Protein AF-0000000086530257 (afdb_homodimer)

Foldseek 3Di:
DQDLVNVQLLQLLQKDKDWDDAKKFKFFDAAPDDDDPVFFPDWDQDPRGIITIGGPVSCVVVVTDGPAIWIKMKIATPDPDPGDCNVVLLCVLCVVVVWDWDWDDDPGIIMIITHHVCRVVSVVSSVVSNVVSVVD/DQDLVNVLLLQLLQKDKDWDDAKKFKFFDAAPDDDDPVFFPDWDQDPRGIITIGGPVSCVVVVTDGPAIWIKMKIATPDPDPGDCNVVLLCVLCVVVVWDWDWDDDPGIIMIITHHVCRVVSNVSSVVSNVVSVVD

Sequence (272 aa):
MSQPESNLAILLSTMQPELLPGAFAFVLLPTDADVSLSEVIATFREAEGLTVVVEEETAARHGWPVLFRAAWITLTVHSDLAAVGLTAAFARALGAAGISCNVMAAAYHDHIFVPFDDGPRALDALVALQRDAMRGMSQPESNLAILLSTMQPELLPGAFAFVLLPTDADVSLSEVIATFREAEGLTVVVEEETAARHGWPVLFRAAWITLTVHSDLAAVGLTAAFARALGAAGISCNVMAAAYHDHIFVPFDDGPRALDALVALQRDAMRG

InterPro domains:
  IPR018717 Domain of unknown function DUF2241 [PF10000] (5-69)
  IPR027795 CASTOR, ACT domain [PF13840] (71-126)
  IPR045865 ACT-like domain [SSF55021] (4-65)
  IPR045865 ACT-like domain [SSF55021] (71-129)

Structure (mmCIF, N/CA/C/O backbone):
data_AF-0000000086530257-model_v1
#
loop_
_entity.id
_entity.type
_entity.pdbx_description
1 polymer 'ACT domain-containing protein'
#
loop_
_atom_site.group_PDB
_atom_site.id
_atom_site.type_symbol
_atom_site.label_atom_id
_atom_site.label_alt_id
_atom_site.label_comp_id
_atom_site.label_asym_id
_atom_site.label_entity_id
_atom_site.label_seq_id
_atom_site.pdbx_PDB_ins_code
_atom_site.Cartn_x
_atom_site.Cartn_y
_atom_site.Cartn_z
_atom_site.occupancy
_atom_site.B_iso_or_equiv
_atom_site.auth_seq_id
_atom_site.auth_comp_id
_atom_site.auth_asym_id
_atom_site.auth_atom_id
_atom_site.pdbx_PDB_model_num
ATOM 1 N N . MET A 1 1 ? 22.406 21.312 -6.621 1 33.34 1 MET A N 1
ATOM 2 C CA . MET A 1 1 ? 21.844 19.984 -6.359 1 33.34 1 MET A CA 1
ATOM 3 C C . MET A 1 1 ? 20.359 20.078 -6.035 1 33.34 1 MET A C 1
ATOM 5 O O . MET A 1 1 ? 19.969 20.75 -5.082 1 33.34 1 MET A O 1
ATOM 9 N N . SER A 1 2 ? 19.438 20.031 -6.809 1 41.12 2 SER A N 1
ATOM 10 C CA . SER A 1 2 ? 18.031 20.422 -6.754 1 41.12 2 SER A CA 1
ATOM 11 C C . SER A 1 2 ? 17.312 19.734 -5.598 1 41.12 2 SER A C 1
ATOM 13 O O . SER A 1 2 ? 17.547 18.547 -5.324 1 41.12 2 SER A O 1
ATOM 15 N N . GLN A 1 3 ? 16.797 20.375 -4.477 1 49.16 3 GLN A N 1
ATOM 16 C CA . GLN A 1 3 ? 16.375 20.109 -3.104 1 49.16 3 GLN A CA 1
ATOM 17 C C . GLN A 1 3 ? 15.242 19.078 -3.061 1 49.16 3 GLN A C 1
ATOM 19 O O . GLN A 1 3 ? 14.422 19.031 -3.977 1 49.16 3 GLN A O 1
ATOM 24 N N . PRO A 1 4 ? 15.391 18.016 -2.188 1 48.22 4 PRO A N 1
ATOM 25 C CA . PRO A 1 4 ? 14.391 16.969 -1.96 1 48.22 4 PRO A CA 1
ATOM 26 C C . PRO A 1 4 ? 12.961 17.5 -2.086 1 48.22 4 PRO A C 1
ATOM 28 O O . PRO A 1 4 ? 12.094 16.812 -2.629 1 48.22 4 PRO A O 1
ATOM 31 N N . GLU A 1 5 ? 12.672 18.734 -1.543 1 52.78 5 GLU A N 1
ATOM 32 C CA . GLU A 1 5 ? 11.375 19.406 -1.598 1 52.78 5 GLU A CA 1
ATOM 33 C C . GLU A 1 5 ? 10.969 19.703 -3.037 1 52.78 5 GLU A C 1
ATOM 35 O O . GLU A 1 5 ? 9.789 19.578 -3.395 1 52.78 5 GLU A O 1
ATOM 40 N N . SER A 1 6 ? 11.93 20.078 -3.838 1 57.81 6 SER A N 1
ATOM 41 C CA . SER A 1 6 ? 11.656 20.438 -5.227 1 57.81 6 SER A CA 1
ATOM 42 C C . SER A 1 6 ? 11.25 19.203 -6.043 1 57.81 6 SER A C 1
ATOM 44 O O . SER A 1 6 ? 10.297 19.266 -6.824 1 57.81 6 SER A O 1
ATOM 46 N N . ASN A 1 7 ? 11.734 18.266 -5.555 1 75.94 7 ASN A N 1
ATOM 47 C CA . ASN A 1 7 ? 11.492 17.031 -6.316 1 75.94 7 ASN A CA 1
ATOM 48 C C . ASN A 1 7 ? 10.102 16.469 -6.043 1 75.94 7 ASN A C 1
ATOM 50 O O . ASN A 1 7 ? 9.391 16.078 -6.969 1 75.94 7 ASN A O 1
ATOM 54 N N . LEU A 1 8 ? 9.625 16.766 -4.82 1 82 8 LEU A N 1
ATOM 55 C CA . LEU A 1 8 ? 8.297 16.266 -4.48 1 82 8 LEU A CA 1
ATOM 56 C C . LEU A 1 8 ? 7.215 17.094 -5.16 1 82 8 LEU A C 1
ATOM 58 O O . LEU A 1 8 ? 6.234 16.547 -5.668 1 82 8 LEU A O 1
ATOM 62 N N . ALA A 1 9 ? 7.41 18.438 -5.121 1 82.75 9 ALA A N 1
ATOM 63 C CA . ALA A 1 9 ? 6.422 19.312 -5.734 1 82.75 9 ALA A CA 1
ATOM 64 C C . ALA A 1 9 ? 6.262 19.016 -7.223 1 82.75 9 ALA A C 1
ATOM 66 O O . ALA A 1 9 ? 5.145 19 -7.746 1 82.75 9 ALA A O 1
ATOM 67 N N . ILE A 1 10 ? 7.352 18.75 -7.801 1 82.12 10 ILE A N 1
ATOM 68 C CA . ILE A 1 10 ? 7.32 18.406 -9.219 1 82.12 10 ILE A CA 1
ATOM 69 C C . ILE A 1 10 ? 6.617 17.062 -9.422 1 82.12 10 ILE A C 1
ATOM 71 O O . ILE A 1 10 ? 5.754 16.938 -10.297 1 82.12 10 ILE A O 1
ATOM 75 N N . LEU A 1 11 ? 6.984 16.156 -8.594 1 84.25 11 LEU A N 1
ATOM 76 C CA . LEU A 1 11 ? 6.371 14.828 -8.672 1 84.25 11 LEU A CA 1
ATOM 77 C C . LEU A 1 11 ? 4.859 14.922 -8.484 1 84.25 11 LEU A C 1
ATOM 79 O O . LEU A 1 11 ? 4.098 14.312 -9.242 1 84.25 11 LEU A O 1
ATOM 83 N N . LEU A 1 12 ? 4.469 15.727 -7.602 1 88.62 12 LEU A N 1
ATOM 84 C CA . LEU A 1 12 ? 3.053 15.859 -7.281 1 88.62 12 LEU A CA 1
ATOM 85 C C . LEU A 1 12 ? 2.307 16.578 -8.406 1 88.62 12 LEU A C 1
ATOM 87 O O . LEU A 1 12 ? 1.147 16.266 -8.68 1 88.62 12 LEU A O 1
ATOM 91 N N . SER A 1 13 ? 2.986 17.469 -8.953 1 88.38 13 SER A N 1
ATOM 92 C CA . SER A 1 13 ? 2.346 18.234 -10.008 1 88.38 13 SER A CA 1
ATOM 93 C C . SER A 1 13 ? 2.086 17.391 -11.242 1 88.38 13 SER A C 1
ATOM 95 O O . SER A 1 13 ? 1.252 17.734 -12.078 1 88.38 13 SER A O 1
ATOM 97 N N . THR A 1 14 ? 2.744 16.266 -11.281 1 86.19 14 THR A N 1
ATOM 98 C CA . THR A 1 14 ? 2.615 15.438 -12.469 1 86.19 14 THR A CA 1
ATOM 99 C C . THR A 1 14 ? 1.774 14.195 -12.172 1 86.19 14 THR A C 1
ATOM 101 O O . THR A 1 14 ? 1.589 13.344 -13.047 1 86.19 14 THR A O 1
ATOM 104 N N . MET A 1 15 ? 1.323 14.117 -11 1 89.94 15 MET A N 1
ATOM 105 C CA . MET A 1 15 ? 0.563 12.914 -10.68 1 89.94 15 MET A CA 1
ATOM 106 C C . MET A 1 15 ? -0.756 12.883 -11.445 1 89.94 15 MET A C 1
ATOM 108 O O . MET A 1 15 ? -1.38 13.93 -11.656 1 89.94 15 MET A O 1
ATOM 112 N N . GLN A 1 16 ? -1.211 11.773 -11.805 1 92 16 GLN A N 1
ATOM 113 C CA . GLN A 1 16 ? -2.439 11.547 -12.555 1 92 16 GLN A CA 1
ATOM 114 C C . GLN A 1 16 ? -3.311 10.492 -11.891 1 92 16 GLN A C 1
ATOM 116 O O . GLN A 1 16 ? -3.273 9.32 -12.266 1 92 16 GLN A O 1
ATOM 121 N N . PRO A 1 17 ? -4.176 10.969 -11 1 96.38 17 PRO A N 1
ATOM 122 C CA . PRO A 1 17 ? -5.098 10.008 -10.383 1 96.38 17 PRO A CA 1
ATOM 123 C C . PRO A 1 17 ? -6.262 9.641 -11.297 1 96.38 17 PRO A C 1
ATOM 125 O O . PRO A 1 17 ? -6.812 10.508 -11.984 1 96.38 17 PRO A O 1
ATOM 128 N N . GLU A 1 18 ? -6.551 8.367 -11.352 1 97.56 18 GLU A N 1
ATOM 129 C CA . GLU A 1 18 ? -7.66 7.859 -12.148 1 97.56 18 GLU A CA 1
ATOM 130 C C . GLU A 1 18 ? -8.555 6.934 -11.328 1 97.56 18 GLU A C 1
ATOM 132 O O . GLU A 1 18 ? -8.078 5.941 -10.766 1 97.56 18 GLU A O 1
ATOM 137 N N . LEU A 1 19 ? -9.773 7.301 -11.289 1 98.44 19 LEU A N 1
ATOM 138 C CA . LEU A 1 19 ? -10.758 6.449 -10.625 1 98.44 19 LEU A CA 1
ATOM 139 C C . LEU A 1 19 ? -11.289 5.387 -11.578 1 98.44 19 LEU A C 1
ATOM 141 O O . LEU A 1 19 ? -11.859 5.711 -12.625 1 98.44 19 LEU A O 1
ATOM 145 N N . LEU A 1 20 ? -11.094 4.129 -11.242 1 98.19 20 LEU A N 1
ATOM 146 C CA . LEU A 1 20 ? -11.562 3.035 -12.086 1 98.19 20 LEU A CA 1
ATOM 147 C C . LEU A 1 20 ? -13.047 2.758 -11.852 1 98.19 20 LEU A C 1
ATOM 149 O O . LEU A 1 20 ? -13.531 2.883 -10.719 1 98.19 20 LEU A O 1
ATOM 153 N N . PRO A 1 21 ? -13.68 2.391 -12.883 1 97.81 21 PRO A N 1
ATOM 154 C CA . PRO A 1 21 ? -15.102 2.076 -12.727 1 97.81 21 PRO A CA 1
ATOM 155 C C . PRO A 1 21 ? -15.336 0.776 -11.961 1 97.81 21 PRO A C 1
ATOM 157 O O . PRO A 1 21 ? -14.578 -0.181 -12.117 1 97.81 21 PRO A O 1
ATOM 160 N N . GLY A 1 22 ? -16.422 0.777 -11.148 1 97.5 22 GLY A N 1
ATOM 161 C CA . GLY A 1 22 ? -16.828 -0.429 -10.453 1 97.5 22 GLY A CA 1
ATOM 162 C C . GLY A 1 22 ? -16.391 -0.461 -9 1 97.5 22 GLY A C 1
ATOM 163 O O . GLY A 1 22 ? -15.797 0.496 -8.508 1 97.5 22 GLY A O 1
ATOM 164 N N . ALA A 1 23 ? -16.828 -1.545 -8.359 1 98.56 23 ALA A N 1
ATOM 165 C CA . ALA A 1 23 ? -16.484 -1.786 -6.957 1 98.56 23 ALA A CA 1
ATOM 166 C C . ALA A 1 23 ? -15.586 -3.006 -6.812 1 98.56 23 ALA A C 1
ATOM 168 O O . ALA A 1 23 ? -15.688 -3.959 -7.59 1 98.56 23 ALA A O 1
ATOM 169 N N . PHE A 1 24 ? -14.773 -2.914 -5.844 1 98.62 24 PHE A N 1
ATOM 170 C CA . PHE A 1 24 ? -13.797 -3.963 -5.586 1 98.62 24 PHE A CA 1
ATOM 171 C C . PHE A 1 24 ? -13.898 -4.453 -4.145 1 98.62 24 PHE A C 1
ATOM 173 O O . PHE A 1 24 ? -14.445 -3.764 -3.285 1 98.62 24 PHE A O 1
ATOM 180 N N . ALA A 1 25 ? -13.422 -5.617 -3.971 1 98.5 25 ALA A N 1
ATOM 181 C CA . ALA A 1 25 ? -13.594 -6.242 -2.662 1 98.5 25 ALA A CA 1
ATOM 182 C C . ALA A 1 25 ? -12.273 -6.766 -2.119 1 98.5 25 ALA A C 1
ATOM 184 O O . ALA A 1 25 ? -11.516 -7.43 -2.836 1 98.5 25 ALA A O 1
ATOM 185 N N . PHE A 1 26 ? -12 -6.422 -0.879 1 97.94 26 PHE A N 1
ATOM 186 C CA . PHE A 1 26 ? -10.984 -7.129 -0.106 1 97.94 26 PHE A CA 1
ATOM 187 C C . PHE A 1 26 ? -11.578 -8.359 0.562 1 97.94 26 PHE A C 1
ATOM 189 O O . PHE A 1 26 ? -12.594 -8.273 1.261 1 97.94 26 PHE A O 1
ATOM 196 N N . VAL A 1 27 ? -10.914 -9.453 0.331 1 97.38 27 VAL A N 1
ATOM 197 C CA . VAL A 1 27 ? -11.367 -10.734 0.85 1 97.38 27 VAL A CA 1
ATOM 198 C C . VAL A 1 27 ? -10.203 -11.453 1.541 1 97.38 27 VAL A C 1
ATOM 200 O O . VAL A 1 27 ? -9.062 -11.367 1.094 1 97.38 27 VAL A O 1
ATOM 203 N N . LEU A 1 28 ? -10.516 -12.125 2.613 1 97.19 28 LEU A N 1
ATOM 204 C CA . LEU A 1 28 ? -9.531 -12.992 3.262 1 97.19 28 LEU A CA 1
ATOM 205 C C . LEU A 1 28 ? -9.875 -14.461 3.031 1 97.19 28 LEU A C 1
ATOM 207 O O . LEU A 1 28 ? -10.969 -14.906 3.375 1 97.19 28 LEU A O 1
ATOM 211 N N . LEU A 1 29 ? -8.938 -15.109 2.479 1 96.62 29 LEU A N 1
ATOM 212 C CA . LEU A 1 29 ? -9.07 -16.531 2.209 1 96.62 29 LEU A CA 1
ATOM 213 C C . LEU A 1 29 ? -8.047 -17.344 3.008 1 96.62 29 LEU A C 1
ATOM 215 O O . LEU A 1 29 ? -7.062 -16.781 3.502 1 96.62 29 LEU A O 1
ATOM 219 N N . PRO A 1 30 ? -8.312 -18.609 3.145 1 95.25 30 PRO A N 1
ATOM 220 C CA . PRO A 1 30 ? -7.273 -19.453 3.742 1 95.25 30 PRO A CA 1
ATOM 221 C C . PRO A 1 30 ? -5.961 -19.422 2.959 1 95.25 30 PRO A C 1
ATOM 223 O O . PRO A 1 30 ? -5.973 -19.219 1.74 1 95.25 30 PRO A O 1
ATOM 226 N N . THR A 1 31 ? -4.906 -19.672 3.639 1 91.06 31 THR A N 1
ATOM 227 C CA . THR A 1 31 ? -3.572 -19.578 3.061 1 91.06 31 THR A CA 1
ATOM 228 C C . THR A 1 31 ? -3.432 -20.531 1.876 1 91.06 31 THR A C 1
ATOM 230 O O . THR A 1 31 ? -2.744 -20.219 0.901 1 91.06 31 THR A O 1
ATOM 233 N N . ASP A 1 32 ? -4.082 -21.609 1.931 1 89.5 32 ASP A N 1
ATOM 234 C CA . ASP A 1 32 ? -3.924 -22.641 0.911 1 89.5 32 ASP A CA 1
ATOM 235 C C . ASP A 1 32 ? -5.059 -22.594 -0.111 1 89.5 32 ASP A C 1
ATOM 237 O O . ASP A 1 32 ? -5.262 -23.531 -0.873 1 89.5 32 ASP A O 1
ATOM 241 N N . ALA A 1 33 ? -5.723 -21.438 -0.076 1 90.19 33 ALA A N 1
ATOM 242 C CA . ALA A 1 33 ? -6.816 -21.297 -1.031 1 90.19 33 ALA A CA 1
ATOM 243 C C . ALA A 1 33 ? -6.309 -21.391 -2.467 1 90.19 33 ALA A C 1
ATOM 245 O O . ALA A 1 33 ? -5.223 -20.891 -2.781 1 90.19 33 ALA A O 1
ATOM 246 N N . ASP A 1 34 ? -7.074 -22.094 -3.254 1 86.12 34 ASP A N 1
ATOM 247 C CA . ASP A 1 34 ? -6.77 -22.203 -4.676 1 86.12 34 ASP A CA 1
ATOM 248 C C . ASP A 1 34 ? -7.422 -21.062 -5.461 1 86.12 34 ASP A C 1
ATOM 250 O O . ASP A 1 34 ? -8.586 -21.156 -5.852 1 86.12 34 ASP A O 1
ATOM 254 N N . VAL A 1 35 ? -6.691 -20.016 -5.66 1 88.75 35 VAL A N 1
ATOM 255 C CA . VAL A 1 35 ? -7.211 -18.844 -6.34 1 88.75 35 VAL A CA 1
ATOM 256 C C . VAL A 1 35 ? -6.473 -18.641 -7.664 1 88.75 35 VAL A C 1
ATOM 258 O O . VAL A 1 35 ? -5.242 -18.75 -7.719 1 88.75 35 VAL A O 1
ATOM 261 N N . SER A 1 36 ? -7.25 -18.438 -8.719 1 87.94 36 SER A N 1
ATOM 262 C CA . SER A 1 36 ? -6.656 -18.109 -10.008 1 87.94 36 SER A CA 1
ATOM 263 C C . SER A 1 36 ? -6.164 -16.672 -10.039 1 87.94 36 SER A C 1
ATOM 265 O O . SER A 1 36 ? -6.941 -15.742 -9.828 1 87.94 36 SER A O 1
ATOM 267 N N . LEU A 1 37 ? -4.891 -16.469 -10.43 1 88.88 37 LEU A N 1
ATOM 268 C CA . LEU A 1 37 ? -4.309 -15.125 -10.492 1 88.88 37 LEU A CA 1
ATOM 269 C C . LEU A 1 37 ? -4.988 -14.289 -11.57 1 88.88 37 LEU A C 1
ATOM 271 O O . LEU A 1 37 ? -4.969 -13.062 -11.508 1 88.88 37 LEU A O 1
ATOM 275 N N . SER A 1 38 ? -5.637 -14.984 -12.461 1 87.94 38 SER A N 1
ATOM 276 C CA . SER A 1 38 ? -6.289 -14.266 -13.555 1 87.94 38 SER A CA 1
ATOM 277 C C . SER A 1 38 ? -7.559 -13.57 -13.078 1 87.94 38 SER A C 1
ATOM 279 O O . SER A 1 38 ? -8.062 -12.656 -13.742 1 87.94 38 SER A O 1
ATOM 281 N N . GLU A 1 39 ? -8.031 -13.961 -11.883 1 91.56 39 GLU A N 1
ATOM 282 C CA . GLU A 1 39 ? -9.281 -13.391 -11.398 1 91.56 39 GLU A CA 1
ATOM 283 C C . GLU A 1 39 ? -9.031 -12.383 -10.273 1 91.56 39 GLU A C 1
ATOM 285 O O . GLU A 1 39 ? -9.969 -11.797 -9.742 1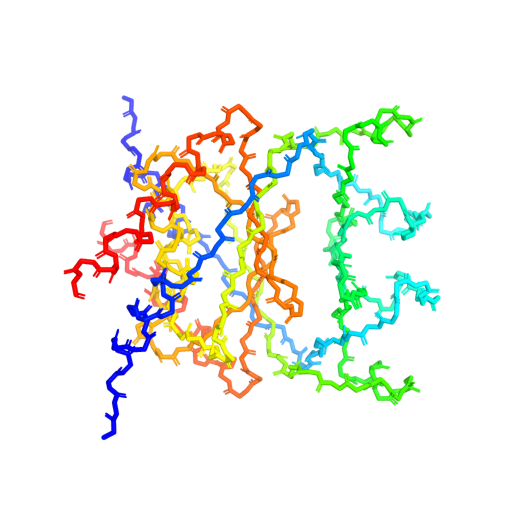 91.56 39 GLU A O 1
ATOM 290 N N . VAL A 1 40 ? -7.82 -12.258 -9.914 1 95.19 40 VAL A N 1
ATOM 291 C CA . VAL A 1 40 ? -7.508 -11.406 -8.773 1 95.19 40 VAL A CA 1
ATOM 292 C C . VAL A 1 40 ? -6.711 -10.188 -9.234 1 95.19 40 VAL A C 1
ATOM 294 O O . VAL A 1 40 ? -5.906 -10.289 -10.164 1 95.19 40 VAL A O 1
ATOM 297 N N . ILE A 1 41 ? -6.984 -9.102 -8.656 1 97.31 41 ILE A N 1
ATOM 298 C CA . ILE A 1 41 ? -6.262 -7.863 -8.93 1 97.31 41 ILE A CA 1
ATOM 299 C C . ILE A 1 41 ? -4.957 -7.844 -8.125 1 97.31 41 ILE A C 1
ATOM 301 O O . ILE A 1 41 ? -3.904 -7.48 -8.656 1 97.31 41 ILE A O 1
ATOM 305 N N . ALA A 1 42 ? -5.051 -8.297 -6.895 1 97.94 42 ALA A N 1
ATOM 306 C CA . ALA A 1 42 ? -3.9 -8.289 -5.992 1 97.94 42 ALA A CA 1
ATOM 307 C C . ALA A 1 42 ? -4.039 -9.352 -4.91 1 97.94 42 ALA A C 1
ATOM 309 O O . ALA A 1 42 ? -5.148 -9.797 -4.609 1 97.94 42 ALA A O 1
ATOM 310 N N . THR A 1 43 ? -2.934 -9.758 -4.383 1 97.38 43 THR A N 1
ATOM 311 C CA . THR A 1 43 ? -2.9 -10.648 -3.234 1 97.38 43 THR A CA 1
ATOM 312 C C . THR A 1 43 ? -1.837 -10.211 -2.234 1 97.38 43 THR A C 1
ATOM 314 O O . THR A 1 43 ? -0.909 -9.484 -2.588 1 97.38 43 THR A O 1
ATOM 317 N N . PHE A 1 44 ? -1.983 -10.68 -1.042 1 97.81 44 PHE A N 1
ATOM 318 C CA . PHE A 1 44 ? -0.969 -10.562 -0.001 1 97.81 44 PHE A CA 1
ATOM 319 C C . PHE A 1 44 ? -1.104 -11.688 1.015 1 97.81 44 PHE A C 1
ATOM 321 O O . PHE A 1 44 ? -2.158 -11.852 1.633 1 97.81 44 PHE A O 1
ATOM 328 N N . ARG A 1 45 ? -0.027 -12.352 1.224 1 96.5 45 ARG A N 1
ATOM 329 C CA . ARG A 1 45 ? -0.04 -13.453 2.184 1 96.5 45 ARG A CA 1
ATOM 330 C C . ARG A 1 45 ? 0.39 -12.977 3.566 1 96.5 45 ARG A C 1
ATOM 332 O O . ARG A 1 45 ? 1.535 -12.562 3.76 1 96.5 45 ARG A O 1
ATOM 339 N N . GLU A 1 46 ? -0.551 -13.023 4.508 1 94.69 46 GLU A N 1
ATOM 340 C CA . GLU A 1 46 ? -0.279 -12.742 5.914 1 94.69 46 GLU A CA 1
ATOM 341 C C . GLU A 1 46 ? -0.366 -14.008 6.762 1 94.69 46 GLU A C 1
ATOM 343 O O . GLU A 1 46 ? -0.687 -15.078 6.25 1 94.69 46 GLU A O 1
ATOM 348 N N . ALA A 1 47 ? 0.022 -13.844 8.023 1 91.31 47 ALA A N 1
ATOM 349 C CA . ALA A 1 47 ? -0.068 -14.977 8.945 1 91.31 47 ALA A CA 1
ATOM 350 C C . ALA A 1 47 ? -1.512 -15.445 9.094 1 91.31 47 ALA A C 1
ATOM 352 O O . ALA A 1 47 ? -1.768 -16.641 9.266 1 91.31 47 ALA A O 1
ATOM 353 N N . GLU A 1 48 ? -2.469 -14.531 8.969 1 92.31 48 GLU A N 1
ATOM 354 C CA . GLU A 1 48 ? -3.887 -14.797 9.188 1 92.31 48 GLU A CA 1
ATOM 355 C C . GLU A 1 48 ? -4.52 -15.469 7.973 1 92.31 48 GLU A C 1
ATOM 357 O O . GLU A 1 48 ? -5.605 -16.047 8.07 1 92.31 48 GLU A O 1
ATOM 362 N N . GLY A 1 49 ? -3.848 -15.336 6.82 1 95.5 49 GLY A N 1
ATOM 363 C CA . GLY A 1 49 ? -4.395 -15.891 5.594 1 95.5 49 GLY A CA 1
ATOM 364 C C . GLY A 1 49 ? -3.98 -15.125 4.355 1 95.5 49 GLY A C 1
ATOM 365 O O . GLY A 1 49 ? -3.01 -14.367 4.387 1 95.5 49 GLY A O 1
ATOM 366 N N . LEU A 1 50 ? -4.684 -15.461 3.254 1 96.38 50 LEU A N 1
ATOM 367 C CA . LEU A 1 50 ? -4.414 -14.82 1.972 1 96.38 50 LEU A CA 1
ATOM 368 C C . LEU A 1 50 ? -5.406 -13.695 1.711 1 96.38 50 LEU A C 1
ATOM 370 O O . LEU A 1 50 ? -6.605 -13.938 1.557 1 96.38 50 LEU A O 1
ATOM 374 N N . THR A 1 51 ? -4.93 -12.508 1.685 1 97.19 51 THR A N 1
ATOM 375 C CA . THR A 1 51 ? -5.742 -11.383 1.229 1 97.19 51 THR A CA 1
ATOM 376 C C . THR A 1 51 ? -5.84 -11.367 -0.294 1 97.19 51 THR A C 1
ATOM 378 O O . THR A 1 51 ? -4.832 -11.508 -0.986 1 97.19 51 THR A O 1
ATOM 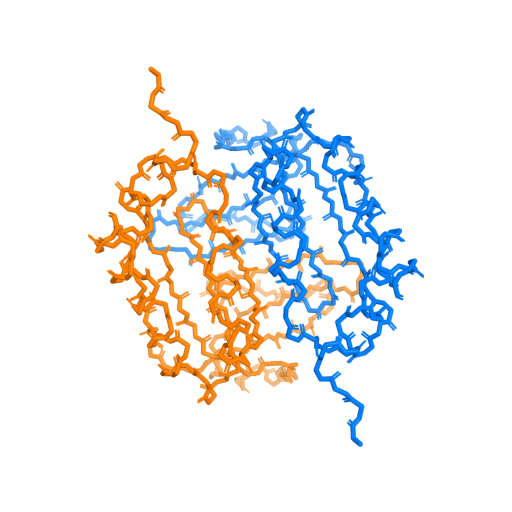381 N N . VAL A 1 52 ? -7.062 -11.234 -0.772 1 97.5 52 VAL A N 1
ATOM 382 C CA . VAL A 1 52 ? -7.246 -11.062 -2.209 1 97.5 52 VAL A CA 1
ATOM 383 C C . VAL A 1 52 ? -8.109 -9.836 -2.477 1 97.5 52 VAL A C 1
ATOM 385 O O . VAL A 1 52 ? -9.055 -9.562 -1.732 1 97.5 52 VAL A O 1
ATOM 388 N N . VAL A 1 53 ? -7.754 -9.086 -3.461 1 98.38 53 VAL A N 1
ATOM 389 C CA . VAL A 1 53 ? -8.562 -7.996 -3.994 1 98.38 53 VAL A CA 1
ATOM 390 C C . VAL A 1 53 ? -9.148 -8.398 -5.348 1 98.38 53 VAL A C 1
ATOM 392 O O . VAL A 1 53 ? -8.414 -8.781 -6.258 1 98.38 53 VAL A O 1
ATOM 395 N N . VAL A 1 54 ? -10.438 -8.328 -5.43 1 98.31 54 VAL A N 1
ATOM 396 C CA . VAL A 1 54 ? -11.133 -8.758 -6.641 1 98.31 54 VAL A CA 1
ATOM 397 C C . VAL A 1 54 ? -12.25 -7.77 -6.965 1 98.31 54 VAL A C 1
ATOM 399 O O . VAL A 1 54 ? -12.617 -6.938 -6.129 1 98.31 54 VAL A O 1
ATOM 402 N N . GLU A 1 55 ? -12.711 -7.891 -8.219 1 98.31 55 GLU A N 1
ATOM 403 C CA . GLU A 1 55 ? -13.961 -7.199 -8.516 1 98.31 55 GLU A CA 1
ATOM 404 C C . GLU A 1 55 ? -15.094 -7.715 -7.641 1 98.31 55 GLU A C 1
ATOM 406 O O . GLU A 1 55 ? -15.148 -8.906 -7.316 1 98.31 55 GLU A O 1
ATOM 411 N N . GLU A 1 56 ? -15.977 -6.82 -7.359 1 98.12 56 GLU A N 1
ATOM 412 C CA . GLU A 1 56 ? -17.094 -7.195 -6.508 1 98.12 56 GLU A CA 1
ATOM 413 C C . GLU A 1 56 ? -17.859 -8.375 -7.098 1 98.12 56 GLU A C 1
ATOM 415 O O . GLU A 1 56 ? -18.297 -9.266 -6.363 1 98.12 56 GLU A O 1
ATOM 420 N N . GLU A 1 57 ? -18.016 -8.406 -8.391 1 97.69 57 GLU A N 1
ATOM 421 C CA . GLU A 1 57 ? -18.75 -9.484 -9.062 1 97.69 57 GLU A CA 1
ATOM 422 C C . GLU A 1 57 ? -18.047 -10.828 -8.883 1 97.69 57 GLU A C 1
ATOM 424 O O . GLU A 1 57 ? -18.688 -11.867 -8.742 1 97.69 57 GLU A O 1
ATOM 429 N N . THR A 1 58 ? -16.734 -10.789 -8.93 1 97.31 58 THR A N 1
ATOM 430 C CA . THR A 1 58 ? -15.953 -12.008 -8.727 1 97.31 58 THR A CA 1
ATOM 431 C C . THR A 1 58 ? -16.156 -12.555 -7.32 1 97.31 58 THR A C 1
ATOM 433 O O . THR A 1 58 ? -16.344 -13.758 -7.137 1 97.31 58 THR A O 1
ATOM 436 N N . ALA A 1 59 ? -16.109 -11.703 -6.312 1 97.62 59 ALA A N 1
ATOM 437 C CA . ALA A 1 59 ? -16.359 -12.125 -4.938 1 97.62 59 ALA A CA 1
ATOM 438 C C . ALA A 1 59 ? -17.734 -12.766 -4.797 1 97.62 59 ALA A C 1
ATOM 440 O O . ALA A 1 59 ? -17.875 -13.812 -4.148 1 97.62 59 ALA A O 1
ATOM 441 N N . ALA A 1 60 ? -18.688 -12.172 -5.441 1 97.69 60 ALA A N 1
ATOM 442 C CA . ALA A 1 60 ? -20.062 -12.672 -5.387 1 97.69 60 ALA A CA 1
ATOM 443 C C . ALA A 1 60 ? -20.172 -14.047 -6.039 1 97.69 60 ALA A C 1
ATOM 445 O O . ALA A 1 60 ? -20.812 -14.945 -5.5 1 97.69 60 ALA A O 1
ATOM 446 N N . ARG A 1 61 ? -19.516 -14.203 -7.152 1 96.88 61 ARG A N 1
ATOM 447 C CA . ARG A 1 61 ? -19.547 -15.461 -7.887 1 96.88 61 ARG A CA 1
ATOM 448 C C . ARG A 1 61 ? -18.969 -16.594 -7.055 1 96.88 61 ARG A C 1
ATOM 450 O O . ARG A 1 61 ? -19.469 -17.734 -7.117 1 96.88 61 ARG A O 1
ATOM 457 N N . HIS A 1 62 ? -17.969 -16.297 -6.273 1 96.5 62 HIS A N 1
ATOM 458 C CA . HIS A 1 62 ? -17.312 -17.312 -5.473 1 96.5 62 HIS A CA 1
ATOM 459 C C . HIS A 1 62 ? -17.953 -17.438 -4.094 1 96.5 62 HIS A C 1
ATOM 461 O O . HIS A 1 62 ? -17.625 -18.344 -3.33 1 96.5 62 HIS A O 1
ATOM 467 N N . GLY A 1 63 ? -18.797 -16.5 -3.721 1 97.06 63 GLY A N 1
ATOM 468 C CA . GLY A 1 63 ? -19.375 -16.469 -2.393 1 97.06 63 GLY A CA 1
ATOM 469 C C . GLY A 1 63 ? -18.391 -16.109 -1.307 1 97.06 63 GLY A C 1
ATOM 470 O O . GLY A 1 63 ? -18.469 -16.609 -0.187 1 97.06 63 GLY A O 1
ATOM 471 N N . TRP A 1 64 ? -17.406 -15.344 -1.652 1 96.44 64 TRP A N 1
ATOM 472 C CA . TRP A 1 64 ? -16.391 -14.93 -0.676 1 96.44 64 TRP A CA 1
ATOM 473 C C . TRP A 1 64 ? -16.922 -13.797 0.201 1 96.44 64 TRP A C 1
ATOM 475 O O . TRP A 1 64 ? -17.562 -12.875 -0.29 1 96.44 64 TRP A O 1
ATOM 485 N N . PRO A 1 65 ? -16.672 -13.852 1.511 1 96 65 PRO A N 1
ATOM 486 C CA . PRO A 1 65 ? -17.062 -12.742 2.389 1 96 65 PRO A CA 1
ATOM 487 C C . PRO A 1 65 ? -16.234 -11.484 2.141 1 96 65 PRO A C 1
ATOM 489 O O . PRO A 1 65 ? -15 -11.523 2.205 1 96 65 PRO A O 1
ATOM 492 N N . VAL A 1 66 ? -16.938 -10.359 1.992 1 97.19 66 VAL A N 1
ATOM 493 C CA . VAL A 1 66 ? -16.266 -9.094 1.69 1 97.19 66 VAL A CA 1
ATOM 494 C C . VAL A 1 66 ? -15.914 -8.375 2.988 1 97.19 66 VAL A C 1
ATOM 496 O O . VAL A 1 66 ? -16.797 -8.047 3.783 1 97.19 66 VAL A O 1
ATOM 499 N N . LEU A 1 67 ? -14.672 -8.109 3.168 1 95.06 67 LEU A N 1
ATOM 500 C CA . LEU A 1 67 ? -14.195 -7.391 4.344 1 95.06 67 LEU A CA 1
ATOM 501 C C . LEU A 1 67 ? -14.289 -5.883 4.137 1 95.06 67 LEU A C 1
ATOM 503 O O . LEU A 1 67 ? -14.508 -5.133 5.09 1 95.06 67 LEU A O 1
ATOM 507 N N . PHE A 1 68 ? -14.062 -5.5 2.955 1 95.19 68 PHE A N 1
ATOM 508 C CA . PHE A 1 68 ? -13.984 -4.086 2.609 1 95.19 68 PHE A CA 1
ATOM 509 C C . PHE A 1 68 ? -14.383 -3.865 1.153 1 95.19 68 PHE A C 1
ATOM 511 O O . PHE A 1 68 ? -13.75 -4.41 0.244 1 95.19 68 PHE A O 1
ATOM 518 N N . ARG A 1 69 ? -15.477 -3.152 0.918 1 98.19 69 ARG A N 1
ATOM 519 C CA . ARG A 1 69 ? -15.906 -2.744 -0.414 1 98.19 69 ARG A CA 1
ATOM 520 C C . ARG A 1 69 ? -15.258 -1.427 -0.821 1 98.19 69 ARG A C 1
ATOM 522 O O . ARG A 1 69 ? -15.453 -0.404 -0.16 1 98.19 69 ARG A O 1
ATOM 529 N N . ALA A 1 70 ? -14.609 -1.428 -1.972 1 98.25 70 ALA A N 1
ATOM 530 C CA . ALA A 1 70 ? -13.672 -0.33 -2.195 1 98.25 70 ALA A CA 1
ATOM 531 C C . ALA A 1 70 ? -13.844 0.263 -3.592 1 98.25 70 ALA A C 1
ATOM 533 O O . ALA A 1 70 ? -14.211 -0.444 -4.531 1 98.25 70 ALA A O 1
ATOM 534 N N . ALA A 1 71 ? -13.641 1.58 -3.674 1 98.62 71 ALA A N 1
ATOM 535 C CA . ALA A 1 71 ? -13.281 2.225 -4.934 1 98.62 71 ALA A CA 1
ATOM 536 C C . ALA A 1 71 ? -11.766 2.182 -5.156 1 98.62 71 ALA A C 1
ATOM 538 O O . ALA A 1 71 ? -10.992 2.195 -4.199 1 98.62 71 ALA A O 1
ATOM 539 N N . TRP A 1 72 ? -11.391 2.133 -6.414 1 98.56 72 TRP A N 1
ATOM 540 C CA . TRP A 1 72 ? -9.984 1.968 -6.785 1 98.56 72 TRP A CA 1
ATOM 541 C C . TRP A 1 72 ? -9.492 3.16 -7.598 1 98.56 72 TRP A C 1
ATOM 543 O O . TRP A 1 72 ? -10.016 3.439 -8.68 1 98.56 72 TRP A O 1
ATOM 553 N N . ILE A 1 73 ? -8.445 3.852 -7.043 1 98.38 73 ILE A N 1
ATOM 554 C CA . ILE A 1 73 ? -7.785 4.945 -7.746 1 98.38 73 ILE A CA 1
ATOM 555 C C . ILE A 1 73 ? -6.344 4.559 -8.062 1 98.38 73 ILE A C 1
ATOM 557 O O . ILE A 1 73 ? -5.586 4.168 -7.172 1 98.38 73 ILE A O 1
ATOM 561 N N . THR A 1 74 ? -5.98 4.586 -9.305 1 97.38 74 THR A N 1
ATOM 562 C CA . THR A 1 74 ? -4.59 4.41 -9.695 1 97.38 74 THR A CA 1
ATOM 563 C C . THR A 1 74 ? -3.871 5.754 -9.773 1 97.38 74 THR A C 1
ATOM 565 O O . THR A 1 74 ? -4.379 6.699 -10.383 1 97.38 74 THR A O 1
ATOM 568 N N . LEU A 1 75 ? -2.732 5.859 -9.117 1 94.62 75 LEU A N 1
ATOM 569 C CA . LEU A 1 75 ? -1.918 7.07 -9.117 1 94.62 75 LEU A CA 1
ATOM 570 C C . LEU A 1 75 ? -0.665 6.879 -9.969 1 94.62 75 LEU A C 1
ATOM 572 O O . LEU A 1 75 ? 0.249 6.148 -9.578 1 94.62 75 LEU A O 1
ATOM 576 N N . THR A 1 76 ? -0.602 7.531 -11.086 1 89 76 THR A N 1
ATOM 577 C CA . THR A 1 76 ? 0.554 7.512 -11.977 1 89 76 THR A CA 1
ATOM 578 C C . THR A 1 76 ? 1.358 8.805 -11.844 1 89 76 THR A C 1
ATOM 580 O O . THR A 1 76 ? 0.786 9.883 -11.688 1 89 76 THR A O 1
ATOM 583 N N . VAL A 1 77 ? 2.656 8.57 -11.75 1 81.69 77 VAL A N 1
ATOM 584 C CA . VAL A 1 77 ? 3.539 9.734 -11.773 1 81.69 77 VAL A CA 1
ATOM 585 C C . VAL A 1 77 ? 4.473 9.648 -12.977 1 81.69 77 VAL A C 1
ATOM 587 O O . VAL A 1 77 ? 4.84 8.555 -13.414 1 81.69 77 VAL A O 1
ATOM 590 N N . HIS A 1 78 ? 4.605 10.656 -13.695 1 67.5 78 HIS A N 1
ATOM 591 C CA . HIS A 1 78 ? 5.395 10.688 -14.922 1 67.5 78 HIS A CA 1
ATOM 592 C C . HIS A 1 78 ? 6.879 10.859 -14.617 1 67.5 78 HIS A C 1
ATOM 594 O O . HIS A 1 78 ? 7.684 11.086 -15.523 1 67.5 78 HIS A O 1
ATOM 600 N N . SER A 1 79 ? 7.168 10.828 -13.5 1 58.09 79 SER A N 1
ATOM 601 C CA . SER A 1 79 ? 8.594 11.031 -13.281 1 58.09 79 SER A CA 1
ATOM 602 C C . SER A 1 79 ? 9.273 9.75 -12.812 1 58.09 79 SER A C 1
ATOM 604 O O . SER A 1 79 ? 8.656 8.922 -12.133 1 58.09 79 SER A O 1
ATOM 606 N N . ASP A 1 80 ? 10.234 9.391 -13.5 1 53.66 80 ASP A N 1
ATOM 607 C CA . ASP A 1 80 ? 11.102 8.273 -13.141 1 53.66 80 ASP A CA 1
ATOM 608 C C . ASP A 1 80 ? 11.602 8.398 -11.703 1 53.66 80 ASP A C 1
ATOM 610 O O . ASP A 1 80 ? 12.516 7.68 -11.297 1 53.66 80 ASP A O 1
ATOM 614 N N . LEU A 1 81 ? 11.078 9.375 -11.086 1 51.12 81 LEU A N 1
ATOM 615 C CA . LEU A 1 81 ? 11.688 9.672 -9.797 1 51.12 81 LEU A CA 1
ATOM 616 C C . LEU A 1 81 ? 10.898 9.016 -8.664 1 51.12 81 LEU A C 1
ATOM 618 O O . LEU A 1 81 ? 9.672 9.031 -8.664 1 51.12 81 LEU A O 1
ATOM 622 N N . ALA A 1 82 ? 11.508 7.988 -8.141 1 57.53 82 ALA A N 1
ATOM 623 C CA . ALA A 1 82 ? 11.023 7.688 -6.793 1 57.53 82 ALA A CA 1
ATOM 624 C C . ALA A 1 82 ? 11.266 8.859 -5.852 1 57.53 82 ALA A C 1
ATOM 626 O O . ALA A 1 82 ? 12.359 9.43 -5.82 1 57.53 82 ALA A O 1
ATOM 627 N N . ALA A 1 83 ? 10.188 9.484 -5.426 1 66.12 83 ALA A N 1
ATOM 628 C CA . ALA A 1 83 ? 10.477 10.594 -4.516 1 66.12 83 ALA A CA 1
ATOM 629 C C . ALA A 1 83 ? 9.953 10.297 -3.113 1 66.12 83 ALA A C 1
ATOM 631 O O . ALA A 1 83 ? 8.828 9.812 -2.951 1 66.12 83 ALA A O 1
ATOM 632 N N . VAL A 1 84 ? 10.82 10.539 -2.369 1 79.38 84 VAL A N 1
ATOM 633 C CA . VAL A 1 84 ? 10.531 10.492 -0.94 1 79.38 84 VAL A CA 1
ATOM 634 C C . VAL A 1 84 ? 9.398 11.461 -0.61 1 79.38 84 VAL A C 1
ATOM 636 O O . VAL A 1 84 ? 9.398 12.609 -1.062 1 79.38 84 VAL A O 1
ATOM 639 N N . GLY A 1 85 ? 8.289 10.914 -0.086 1 87.88 85 GLY A N 1
ATOM 640 C CA . GLY A 1 85 ? 7.242 11.797 0.417 1 87.88 85 GLY A CA 1
ATOM 641 C C . GLY A 1 85 ? 5.949 11.695 -0.365 1 87.88 85 GLY A C 1
ATOM 642 O O . GLY A 1 85 ? 4.918 12.227 0.055 1 87.88 85 GLY A O 1
ATOM 643 N N . LEU A 1 86 ? 5.949 11.023 -1.454 1 90.5 86 LEU A N 1
ATOM 644 C CA . LEU A 1 86 ? 4.738 10.938 -2.258 1 90.5 86 LEU A CA 1
ATOM 645 C C . LEU A 1 86 ? 3.605 10.289 -1.467 1 90.5 86 LEU A C 1
ATOM 647 O O . LEU A 1 86 ? 2.496 10.828 -1.412 1 90.5 86 LEU A O 1
ATOM 651 N N . THR A 1 87 ? 3.92 9.156 -0.855 1 93.81 87 THR A N 1
ATOM 652 C CA . THR A 1 87 ? 2.912 8.445 -0.076 1 93.81 87 THR A CA 1
ATOM 653 C C . THR A 1 87 ? 2.363 9.336 1.036 1 93.81 87 THR A C 1
ATOM 655 O O . THR A 1 87 ? 1.148 9.414 1.237 1 93.81 87 THR A O 1
ATOM 658 N N . ALA A 1 88 ? 3.217 10.062 1.652 1 93.88 88 ALA A N 1
ATOM 659 C CA . ALA A 1 88 ? 2.801 10.961 2.729 1 93.88 88 ALA A CA 1
ATOM 660 C C . ALA A 1 88 ? 1.89 12.062 2.201 1 93.88 88 ALA A C 1
ATOM 662 O O . ALA A 1 88 ? 0.885 12.398 2.83 1 93.88 88 ALA A O 1
ATOM 663 N N . ALA A 1 89 ? 2.211 12.57 1.095 1 93.25 89 ALA A N 1
ATOM 664 C CA . ALA A 1 89 ? 1.481 13.695 0.529 1 93.25 89 ALA A CA 1
ATOM 665 C C . ALA A 1 89 ? 0.042 13.312 0.199 1 93.25 89 ALA A C 1
ATOM 667 O O . ALA A 1 89 ? -0.901 13.977 0.644 1 93.25 89 ALA A O 1
ATOM 668 N N . PHE A 1 90 ? -0.119 12.172 -0.546 1 94.56 90 PHE A N 1
ATOM 669 C CA . PHE A 1 90 ? -1.491 11.867 -0.934 1 94.56 90 PHE A CA 1
ATOM 670 C C . PHE A 1 90 ? -2.271 11.289 0.242 1 94.56 90 PHE A C 1
ATOM 672 O O . PHE A 1 90 ? -3.482 11.5 0.351 1 94.56 90 PHE A O 1
ATOM 679 N N . ALA A 1 91 ? -1.616 10.578 1.143 1 95.38 91 ALA A N 1
ATOM 680 C CA . ALA A 1 91 ? -2.314 10.078 2.322 1 95.38 91 ALA A CA 1
ATOM 681 C C . ALA A 1 91 ? -2.793 11.227 3.209 1 95.38 91 ALA A C 1
ATOM 683 O O . ALA A 1 91 ? -3.885 11.164 3.775 1 95.38 91 ALA A O 1
ATOM 684 N N . ARG A 1 92 ? -1.981 12.258 3.291 1 95 92 ARG A N 1
ATOM 685 C CA . ARG A 1 92 ? -2.365 13.43 4.066 1 95 92 ARG A CA 1
ATOM 686 C C . ARG A 1 92 ? -3.566 14.133 3.439 1 95 92 ARG A C 1
ATOM 688 O O . ARG A 1 92 ? -4.496 14.531 4.145 1 95 92 ARG A O 1
ATOM 695 N N . ALA A 1 93 ? -3.5 14.266 2.18 1 96.25 93 ALA A N 1
ATOM 696 C CA . ALA A 1 93 ? -4.605 14.898 1.471 1 96.25 93 ALA A CA 1
ATOM 697 C C . ALA A 1 93 ? -5.914 14.148 1.701 1 96.25 93 ALA A C 1
ATOM 699 O O . ALA A 1 93 ? -6.949 14.758 1.978 1 96.25 93 ALA A O 1
ATOM 700 N N . LEU A 1 94 ? -5.883 12.844 1.595 1 96.69 94 LEU A N 1
ATOM 701 C CA . LEU A 1 94 ? -7.066 12.023 1.816 1 96.69 94 LEU A CA 1
ATOM 702 C C . LEU A 1 94 ? -7.508 12.094 3.275 1 96.69 94 LEU A C 1
ATOM 704 O O . LEU A 1 94 ? -8.703 12.203 3.562 1 96.69 94 LEU A O 1
ATOM 708 N N . GLY A 1 95 ? -6.555 12.086 4.164 1 94.38 95 GLY A N 1
ATOM 709 C CA . GLY A 1 95 ? -6.863 12.219 5.578 1 94.38 95 GLY A CA 1
ATOM 710 C C . GLY A 1 95 ? -7.539 13.531 5.918 1 94.38 95 GLY A C 1
ATOM 711 O O . GLY A 1 95 ? -8.492 13.562 6.707 1 94.38 95 GLY A O 1
ATOM 712 N N . ALA A 1 96 ? -7.047 14.562 5.387 1 93.88 96 ALA A N 1
ATOM 713 C CA . ALA A 1 96 ? -7.621 15.883 5.613 1 93.88 96 ALA A CA 1
ATOM 714 C C . ALA A 1 96 ? -9.07 15.945 5.133 1 93.88 96 ALA A C 1
ATOM 716 O O . ALA A 1 96 ? -9.883 16.703 5.676 1 93.88 96 ALA A O 1
ATOM 717 N N . ALA A 1 97 ? -9.383 15.102 4.172 1 95.25 97 ALA A N 1
ATOM 718 C CA . ALA A 1 97 ? -10.742 15.016 3.646 1 95.25 97 ALA A CA 1
ATOM 719 C C . ALA A 1 97 ? -11.578 14.016 4.441 1 95.25 97 ALA A C 1
ATOM 721 O O . ALA A 1 97 ? -12.734 13.758 4.109 1 95.25 97 ALA A O 1
ATOM 722 N N . GLY A 1 98 ? -10.914 13.398 5.43 1 93.69 98 GLY A N 1
ATOM 723 C CA . GLY A 1 98 ? -11.617 12.43 6.25 1 93.69 98 GLY A CA 1
ATOM 724 C C . GLY A 1 98 ? -11.797 11.086 5.566 1 93.69 98 GLY A C 1
ATOM 725 O O . GLY A 1 98 ? -12.75 10.367 5.855 1 93.69 98 GLY A O 1
ATOM 726 N N . ILE A 1 99 ? -11.008 10.805 4.637 1 94.94 99 ILE A N 1
ATOM 727 C CA . ILE A 1 99 ? -11.125 9.57 3.867 1 94.94 99 ILE A CA 1
ATOM 728 C C . ILE A 1 99 ? -10 8.609 4.246 1 94.94 99 ILE A C 1
ATOM 730 O O . ILE A 1 99 ? -8.82 8.953 4.133 1 94.94 99 ILE A O 1
ATOM 734 N N . SER A 1 100 ? -10.328 7.43 4.73 1 92.38 100 SER A N 1
ATOM 735 C CA . SER A 1 100 ? -9.336 6.379 4.945 1 92.38 100 SER A CA 1
ATOM 736 C C . SER A 1 100 ? -8.898 5.75 3.629 1 92.38 100 SER A C 1
ATOM 738 O O . SER A 1 100 ? -9.664 5.727 2.662 1 92.38 100 SER A O 1
ATOM 740 N N . CYS A 1 101 ? -7.656 5.277 3.637 1 94 101 CYS A N 1
ATOM 741 C CA . CYS A 1 101 ? -7.203 4.676 2.389 1 94 101 CYS A CA 1
ATOM 742 C C . CYS A 1 101 ? -6.312 3.469 2.66 1 94 101 CYS A C 1
ATOM 744 O O . CYS A 1 101 ? -5.582 3.443 3.652 1 94 101 CYS A O 1
ATOM 746 N N . ASN A 1 102 ? -6.438 2.482 1.827 1 95.69 102 ASN A N 1
ATOM 747 C CA . ASN A 1 102 ? -5.508 1.367 1.692 1 95.69 102 ASN A CA 1
ATOM 748 C C . ASN A 1 102 ? -4.645 1.505 0.442 1 95.69 102 ASN A C 1
ATOM 750 O O . ASN A 1 102 ? -5.164 1.538 -0.675 1 95.69 102 ASN A O 1
ATOM 754 N N . VAL A 1 103 ? -3.361 1.572 0.692 1 96.81 103 VAL A N 1
ATOM 755 C CA . VAL A 1 103 ? -2.439 1.761 -0.425 1 96.81 103 VAL A CA 1
ATOM 756 C C . VAL A 1 103 ? -1.775 0.431 -0.776 1 96.81 103 VAL A C 1
ATOM 758 O O . VAL A 1 103 ? -1.394 -0.333 0.112 1 96.81 103 VAL A O 1
ATOM 761 N N . MET A 1 104 ? -1.725 0.123 -2.049 1 97.69 104 MET A N 1
ATOM 762 C CA . MET A 1 104 ? -0.928 -0.988 -2.562 1 97.69 104 MET A CA 1
ATOM 763 C C . MET A 1 104 ? 0.006 -0.52 -3.672 1 97.69 104 MET A C 1
ATOM 765 O O . MET A 1 104 ? -0.431 -0.287 -4.801 1 97.69 104 MET A O 1
ATOM 769 N N . ALA A 1 105 ? 1.269 -0.431 -3.289 1 95.75 105 ALA A N 1
ATOM 770 C CA . ALA A 1 105 ? 2.275 -0.063 -4.281 1 95.75 105 ALA A CA 1
ATOM 771 C C . ALA A 1 105 ? 2.631 -1.251 -5.168 1 95.75 105 ALA A C 1
ATOM 773 O O . ALA A 1 105 ? 2.922 -2.342 -4.672 1 95.75 105 ALA A O 1
ATOM 774 N N . ALA A 1 106 ? 2.547 -1.086 -6.461 1 95.88 106 ALA A N 1
ATOM 775 C CA . ALA A 1 106 ? 3.02 -2.07 -7.43 1 95.88 106 ALA A CA 1
ATOM 776 C C . ALA A 1 106 ? 4.324 -1.617 -8.078 1 95.88 106 ALA A C 1
ATOM 778 O O . ALA A 1 106 ? 5.031 -0.767 -7.535 1 95.88 106 ALA A O 1
ATOM 779 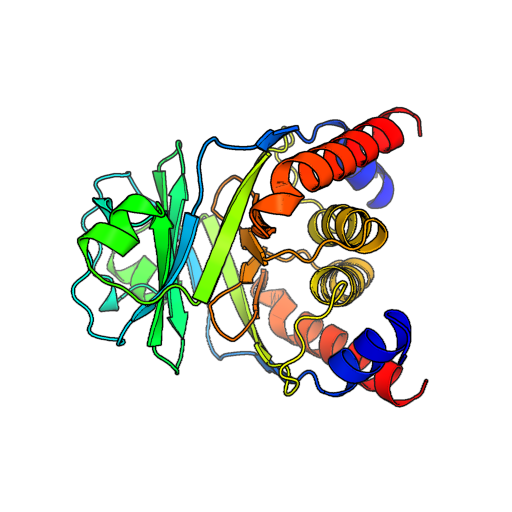N N . ALA A 1 107 ? 4.75 -2.232 -9.117 1 92.19 107 ALA A N 1
ATOM 780 C CA . ALA A 1 107 ? 6.02 -1.923 -9.766 1 92.19 107 ALA A CA 1
ATOM 781 C C . ALA A 1 107 ? 6 -0.52 -10.367 1 92.19 107 ALA A C 1
ATOM 783 O O . ALA A 1 107 ? 7 0.203 -10.297 1 92.19 107 ALA A O 1
ATOM 784 N N . TYR A 1 108 ? 4.848 -0.044 -10.82 1 89.69 108 TYR A N 1
ATOM 785 C CA . TYR A 1 108 ? 4.863 1.204 -11.578 1 89.69 108 TYR A CA 1
ATOM 786 C C . TYR A 1 108 ? 3.971 2.25 -10.914 1 89.69 108 TYR A C 1
ATOM 788 O O . TYR A 1 108 ? 4.285 3.443 -10.938 1 89.69 108 TYR A O 1
ATOM 796 N N . HIS A 1 109 ? 2.879 1.823 -10.422 1 92.56 109 HIS A N 1
ATOM 797 C CA . HIS A 1 109 ? 1.931 2.791 -9.875 1 92.56 109 HIS A CA 1
ATOM 798 C C . HIS A 1 109 ? 1.599 2.48 -8.422 1 92.56 109 HIS A C 1
ATOM 800 O O . HIS A 1 109 ? 1.796 1.354 -7.961 1 92.56 109 HIS A O 1
ATOM 806 N N . ASP A 1 110 ? 1.17 3.514 -7.816 1 95 110 ASP A N 1
ATOM 807 C CA . ASP A 1 110 ? 0.469 3.328 -6.551 1 95 110 ASP A CA 1
ATOM 808 C C . ASP A 1 110 ? -1.033 3.172 -6.773 1 95 110 ASP A C 1
ATOM 810 O O . ASP A 1 110 ? -1.617 3.859 -7.613 1 95 110 ASP A O 1
ATOM 814 N N . HIS A 1 111 ? -1.571 2.26 -6.031 1 97.25 111 HIS A N 1
ATOM 815 C CA . HIS A 1 111 ? -3.01 2.021 -6.074 1 97.25 111 HIS A CA 1
ATOM 816 C C . HIS A 1 111 ? -3.652 2.283 -4.715 1 97.25 111 HIS A C 1
ATOM 818 O O . HIS A 1 111 ? -3.178 1.784 -3.691 1 97.25 111 HIS A O 1
ATOM 824 N N . ILE A 1 112 ? -4.68 3.1 -4.816 1 97.81 112 ILE A N 1
ATOM 825 C CA . ILE A 1 112 ? -5.344 3.553 -3.598 1 97.81 112 ILE A CA 1
ATOM 826 C C . ILE A 1 112 ? -6.777 3.023 -3.566 1 97.81 112 ILE A C 1
ATOM 828 O O . ILE A 1 112 ? -7.551 3.248 -4.5 1 97.81 112 ILE A O 1
ATOM 832 N N . PHE A 1 113 ? -7.062 2.303 -2.494 1 97.94 113 PHE A N 1
ATOM 833 C CA . PHE A 1 113 ? -8.414 1.801 -2.275 1 97.94 113 PHE A CA 1
ATOM 834 C C . PHE A 1 113 ? -9.086 2.539 -1.124 1 97.94 113 PHE A C 1
ATOM 836 O O . PHE A 1 113 ? -8.539 2.604 -0.019 1 97.94 113 PHE A O 1
ATOM 843 N N . VAL A 1 114 ? -10.234 3.131 -1.405 1 97.5 114 VAL A N 1
ATOM 844 C CA . VAL A 1 114 ? -11.016 3.885 -0.426 1 97.5 114 VAL A CA 1
ATOM 845 C C . VAL A 1 114 ? -12.422 3.305 -0.323 1 97.5 114 VAL A C 1
ATOM 847 O O . VAL A 1 114 ? -12.836 2.51 -1.17 1 97.5 114 VAL A O 1
ATOM 850 N N . PRO A 1 115 ? -13.109 3.635 0.804 1 97.31 115 PRO A N 1
ATOM 851 C CA . PRO A 1 115 ? -14.508 3.189 0.814 1 97.31 115 PRO A CA 1
ATOM 852 C C . PRO A 1 115 ? -15.242 3.537 -0.476 1 97.31 115 PRO A C 1
ATOM 854 O O . PRO A 1 115 ? -15.078 4.633 -1.014 1 97.31 115 PRO A O 1
ATOM 857 N N . PHE A 1 116 ? -16.047 2.592 -0.945 1 98.19 116 PHE A N 1
ATOM 858 C CA . PHE A 1 116 ? -16.641 2.678 -2.275 1 98.19 116 PHE A CA 1
ATOM 859 C C . PHE A 1 116 ? -17.328 4.023 -2.475 1 98.19 116 PHE A C 1
ATOM 861 O O . PHE A 1 116 ? -17.125 4.688 -3.49 1 98.19 116 PHE A O 1
ATOM 868 N N . ASP A 1 117 ? -18.031 4.461 -1.511 1 98.12 117 ASP A N 1
ATOM 869 C CA . ASP A 1 117 ? -18.844 5.668 -1.641 1 98.12 117 ASP A CA 1
ATOM 870 C C . ASP A 1 117 ? -17.984 6.922 -1.601 1 98.12 117 ASP A C 1
ATOM 872 O O . ASP A 1 117 ? -18.422 8.008 -1.98 1 98.12 117 ASP A O 1
ATOM 876 N N . ASP A 1 118 ? -16.719 6.797 -1.215 1 98.06 118 ASP A N 1
ATOM 877 C CA . ASP A 1 118 ? -15.836 7.949 -1.112 1 98.06 118 ASP A CA 1
ATOM 878 C C . ASP A 1 118 ? -15 8.117 -2.381 1 98.06 118 ASP A C 1
ATOM 880 O O . ASP A 1 118 ? -14.211 9.055 -2.492 1 98.06 118 ASP A O 1
ATOM 884 N N . GLY A 1 119 ? -15.148 7.289 -3.338 1 98.19 119 GLY A N 1
ATOM 885 C CA . GLY A 1 119 ? -14.352 7.285 -4.555 1 98.19 119 GLY A CA 1
ATOM 886 C C . GLY A 1 119 ? -14.25 8.656 -5.199 1 98.19 119 GLY A C 1
ATOM 887 O O . GLY A 1 119 ? -13.148 9.188 -5.352 1 98.19 119 GLY A O 1
ATOM 888 N N . PRO A 1 120 ? -15.367 9.227 -5.527 1 98.44 120 PRO A N 1
ATOM 889 C CA . PRO A 1 120 ? -15.328 10.531 -6.191 1 98.44 120 PRO A CA 1
ATOM 890 C C . PRO A 1 120 ? -14.703 11.625 -5.324 1 98.44 120 PRO A C 1
ATOM 892 O O . PRO A 1 120 ? -13.93 12.445 -5.816 1 98.44 120 PRO A O 1
ATOM 895 N N . ARG A 1 121 ? -14.984 11.609 -4.074 1 98.38 121 ARG A N 1
ATOM 896 C CA . ARG A 1 121 ? -14.406 12.586 -3.158 1 98.38 121 ARG A CA 1
ATOM 897 C C . ARG A 1 121 ? -12.898 12.398 -3.049 1 98.38 121 ARG A C 1
ATOM 899 O O . ARG A 1 121 ? -12.148 13.383 -2.943 1 98.38 121 ARG A O 1
ATOM 906 N N . ALA A 1 122 ? -12.523 11.172 -2.99 1 98.44 122 ALA A N 1
ATOM 907 C CA . ALA A 1 122 ? -11.094 10.883 -2.938 1 98.44 122 ALA A CA 1
ATOM 908 C C . ALA A 1 122 ? -10.383 11.391 -4.188 1 98.44 122 ALA A C 1
ATOM 910 O O . ALA A 1 122 ? -9.312 12 -4.094 1 98.44 122 ALA A O 1
ATOM 911 N N . LEU A 1 123 ? -10.969 11.125 -5.324 1 98.44 123 LEU A N 1
ATOM 912 C CA . LEU A 1 123 ? -10.406 11.625 -6.574 1 98.44 123 LEU A CA 1
ATOM 913 C C . LEU A 1 123 ? -10.273 13.141 -6.547 1 98.44 123 LEU A C 1
ATOM 915 O O . LEU A 1 123 ? -9.242 13.688 -6.934 1 98.44 123 LEU A O 1
ATOM 919 N N . ASP A 1 124 ? -11.25 13.82 -6.078 1 98.19 124 ASP A N 1
ATOM 920 C CA . ASP A 1 124 ? -11.234 15.273 -5.984 1 98.19 124 ASP A CA 1
ATOM 921 C C . ASP A 1 124 ? -10.094 15.758 -5.094 1 98.19 124 ASP A C 1
ATOM 923 O O . ASP A 1 124 ? -9.414 16.734 -5.426 1 98.19 124 ASP A O 1
ATOM 927 N N . ALA A 1 125 ? -9.898 15.086 -3.992 1 97.94 125 ALA A N 1
ATOM 928 C CA . ALA A 1 125 ? -8.844 15.461 -3.053 1 97.94 125 ALA A CA 1
ATOM 929 C C . ALA A 1 125 ? -7.465 15.312 -3.691 1 97.94 125 ALA A C 1
ATOM 931 O O . ALA A 1 125 ? -6.586 16.141 -3.479 1 97.94 125 ALA A O 1
ATOM 932 N N . LEU A 1 126 ? -7.285 14.273 -4.457 1 97.56 126 LEU A N 1
ATOM 933 C CA . LEU A 1 126 ? -5.996 14.023 -5.094 1 97.56 126 LEU A CA 1
ATOM 934 C C . LEU A 1 126 ? -5.746 15.008 -6.227 1 97.56 126 LEU A C 1
ATOM 936 O O . LEU A 1 126 ? -4.621 15.477 -6.418 1 97.56 126 LEU A O 1
ATOM 940 N N . VAL A 1 127 ? -6.781 15.328 -6.938 1 96.88 127 VAL A N 1
ATOM 941 C CA . VAL A 1 127 ? -6.672 16.312 -8.008 1 96.88 127 VAL A CA 1
ATOM 942 C C . VAL A 1 127 ? -6.348 17.688 -7.418 1 96.88 127 VAL A C 1
ATOM 944 O O . VAL A 1 127 ? -5.543 18.422 -7.973 1 96.88 127 VAL A O 1
ATOM 947 N N . ALA A 1 128 ? -6.961 18.047 -6.328 1 96.56 128 ALA A N 1
ATOM 948 C CA . ALA A 1 128 ? -6.664 19.297 -5.637 1 96.56 128 ALA A CA 1
ATOM 949 C C . ALA A 1 128 ? -5.207 19.344 -5.191 1 96.56 128 ALA A C 1
ATOM 951 O O . ALA A 1 128 ? -4.559 20.391 -5.289 1 96.56 128 ALA A O 1
ATOM 952 N N . LEU A 1 129 ? -4.723 18.234 -4.688 1 95.31 129 LEU A N 1
ATOM 953 C CA . LEU A 1 129 ? -3.32 18.125 -4.293 1 95.31 129 LEU A CA 1
ATOM 954 C C . LEU A 1 129 ? -2.402 18.406 -5.48 1 95.31 129 LEU A C 1
ATOM 956 O O . LEU A 1 129 ? -1.408 19.125 -5.344 1 95.31 129 LEU A O 1
ATOM 960 N N . GLN A 1 130 ? -2.719 17.812 -6.594 1 93.06 130 GLN A N 1
ATOM 961 C CA . GLN A 1 130 ? -1.963 18.016 -7.824 1 93.06 130 GLN A CA 1
ATOM 962 C C . GLN A 1 130 ? -1.955 19.484 -8.219 1 93.06 130 GLN A C 1
ATOM 964 O O . GLN A 1 130 ? -0.904 20.047 -8.555 1 93.06 130 GLN A O 1
ATOM 969 N N . ARG A 1 131 ? -3.074 20.156 -8.141 1 93.25 131 ARG A N 1
ATOM 970 C CA . ARG A 1 131 ? -3.223 21.562 -8.531 1 93.25 131 ARG A CA 1
ATOM 971 C C . ARG A 1 131 ? -2.428 22.469 -7.602 1 93.25 131 ARG A C 1
ATOM 973 O O . ARG A 1 131 ? -1.817 23.453 -8.047 1 93.25 131 ARG A O 1
ATOM 980 N N . ASP A 1 132 ? -2.461 22.156 -6.336 1 91.88 132 ASP A N 1
ATOM 981 C CA . ASP A 1 132 ? -1.726 22.953 -5.355 1 91.88 132 ASP A CA 1
ATOM 982 C C . ASP A 1 132 ? -0.221 22.875 -5.602 1 91.88 132 ASP A C 1
ATOM 984 O O . ASP A 1 132 ? 0.501 23.844 -5.383 1 91.88 132 ASP A O 1
ATOM 988 N N . ALA A 1 133 ? 0.166 21.75 -6.043 1 87.31 133 ALA A N 1
ATOM 989 C CA . ALA A 1 133 ? 1.589 21.562 -6.32 1 87.31 133 ALA A CA 1
ATOM 990 C C . ALA A 1 133 ? 2.006 22.328 -7.57 1 87.31 133 ALA A C 1
ATOM 992 O O . ALA A 1 133 ? 3.16 22.75 -7.695 1 87.31 133 ALA A O 1
ATOM 993 N N . MET A 1 134 ? 1.073 22.484 -8.43 1 83.31 134 MET A N 1
ATOM 994 C CA . MET A 1 134 ? 1.345 23.234 -9.656 1 83.31 134 MET A CA 1
ATOM 995 C C . MET A 1 134 ? 1.443 24.734 -9.375 1 83.31 134 MET A C 1
ATOM 997 O O . MET A 1 134 ? 2.139 25.453 -10.086 1 83.31 134 MET A O 1
ATOM 1001 N N . ARG A 1 135 ? 0.761 25.188 -8.352 1 81.75 135 ARG A N 1
ATOM 1002 C CA . ARG A 1 135 ? 0.703 26.625 -8.039 1 81.75 135 ARG A CA 1
ATOM 1003 C C . ARG A 1 135 ? 1.908 27.047 -7.207 1 81.75 135 ARG A C 1
ATOM 1005 O O . ARG A 1 135 ? 2.248 28.234 -7.164 1 81.75 135 ARG A O 1
ATOM 1012 N N . GLY A 1 136 ? 2.516 26.141 -6.539 1 67.25 136 GLY A N 1
ATOM 1013 C CA . GLY A 1 136 ? 3.658 26.562 -5.742 1 67.25 136 GLY A CA 1
ATOM 1014 C C . GLY A 1 136 ? 4.984 26.375 -6.457 1 67.25 136 GLY A C 1
ATOM 1015 O O . GLY A 1 136 ? 5.051 25.703 -7.492 1 67.25 136 GLY A O 1
ATOM 1016 N N . MET B 1 1 ? -18.031 12.555 21.969 1 34.19 1 MET B N 1
ATOM 1017 C CA . MET B 1 1 ? -17.734 11.844 20.734 1 34.19 1 MET B CA 1
ATOM 1018 C C . MET B 1 1 ? -16.25 11.891 20.422 1 34.19 1 MET B C 1
ATOM 1020 O O . MET B 1 1 ? -15.672 12.969 20.25 1 34.19 1 MET B O 1
ATOM 1024 N N . SER B 1 2 ? -15.438 11.078 20.781 1 41.56 2 SER B N 1
ATOM 1025 C CA . SER B 1 2 ? -13.984 11.172 20.906 1 41.56 2 SER B CA 1
ATOM 1026 C C . SER B 1 2 ? -13.344 11.531 19.578 1 41.56 2 SER B C 1
ATOM 1028 O O . SER B 1 2 ? -13.766 11.039 18.516 1 41.56 2 SER B O 1
ATOM 1030 N N . GLN B 1 3 ? -12.68 12.688 19.344 1 50.94 3 GLN B N 1
ATOM 1031 C CA . GLN B 1 3 ? -12.211 13.492 18.219 1 50.94 3 GLN B CA 1
ATOM 1032 C C . GLN B 1 3 ? -11.25 12.703 17.344 1 50.94 3 GLN B C 1
ATOM 1034 O O . GLN B 1 3 ? -10.523 11.828 17.828 1 50.94 3 GLN B O 1
ATOM 1039 N N . PRO B 1 4 ? -11.516 12.711 15.984 1 49.72 4 PRO B N 1
ATOM 1040 C CA . PRO B 1 4 ? -10.695 12.047 14.977 1 49.72 4 PRO B CA 1
ATOM 1041 C C . PRO B 1 4 ? -9.211 12.031 15.328 1 49.72 4 PRO B C 1
ATOM 1043 O O . PRO B 1 4 ? -8.531 11.023 15.109 1 49.72 4 PRO B O 1
ATOM 1046 N N . GLU B 1 5 ? -8.68 13.172 15.883 1 53.53 5 GLU B N 1
ATOM 1047 C CA . GLU B 1 5 ? -7.289 13.32 16.297 1 53.53 5 GLU B CA 1
ATOM 1048 C C . GLU B 1 5 ? -6.949 12.359 17.438 1 53.53 5 GLU B C 1
ATOM 1050 O O . GLU B 1 5 ? -5.855 11.797 17.484 1 53.53 5 GLU B O 1
ATOM 1055 N N . SER B 1 6 ? -7.879 12.203 18.328 1 58.38 6 SER B N 1
ATOM 1056 C CA . SER B 1 6 ? -7.66 11.352 19.484 1 58.38 6 SER B CA 1
ATOM 1057 C C . SER B 1 6 ? -7.555 9.883 19.078 1 58.38 6 SER B C 1
ATOM 1059 O O . SER B 1 6 ? -6.672 9.164 19.562 1 58.38 6 SER B O 1
ATOM 1061 N N . ASN B 1 7 ? -8.164 9.719 18.094 1 76.75 7 ASN B N 1
ATOM 1062 C CA . ASN B 1 7 ? -8.211 8.328 17.672 1 76.75 7 ASN B CA 1
ATOM 1063 C C . ASN B 1 7 ? -6.93 7.922 16.938 1 76.75 7 ASN B C 1
ATOM 1065 O O . ASN B 1 7 ? -6.387 6.844 17.188 1 76.75 7 ASN B O 1
ATOM 1069 N N . LEU B 1 8 ? -6.316 8.906 16.328 1 82.62 8 LEU B N 1
ATOM 1070 C CA . LEU B 1 8 ? -5.078 8.609 15.609 1 82.62 8 LEU B CA 1
ATOM 1071 C C . LEU B 1 8 ? -3.922 8.422 16.594 1 82.62 8 LEU B C 1
ATOM 1073 O O . LEU B 1 8 ? -3.105 7.512 16.422 1 82.62 8 LEU B O 1
ATOM 1077 N N . ALA B 1 9 ? -3.865 9.344 17.594 1 83.5 9 ALA B N 1
ATOM 1078 C CA . ALA B 1 9 ? -2.789 9.266 18.578 1 83.5 9 ALA B CA 1
ATOM 1079 C C . ALA B 1 9 ? -2.816 7.926 19.312 1 83.5 9 ALA B C 1
ATOM 1081 O O . ALA B 1 9 ? -1.769 7.324 19.547 1 83.5 9 ALA B O 1
ATOM 1082 N N . ILE B 1 10 ? -3.979 7.527 19.578 1 82.5 10 ILE B N 1
ATOM 1083 C CA . ILE B 1 10 ? -4.133 6.246 20.25 1 82.5 10 ILE B CA 1
ATOM 1084 C C . ILE B 1 10 ? -3.701 5.113 19.328 1 82.5 10 ILE B C 1
ATOM 1086 O O . ILE B 1 10 ? -2.953 4.219 19.734 1 82.5 10 ILE B O 1
ATOM 1090 N N . LEU B 1 11 ? -4.156 5.203 18.125 1 84.69 11 LEU B N 1
ATOM 1091 C CA . LEU B 1 11 ? -3.803 4.188 17.141 1 84.69 11 LEU B CA 1
ATOM 1092 C C . LEU B 1 11 ? -2.291 4.109 16.953 1 84.69 11 LEU B C 1
ATOM 1094 O O . LEU B 1 11 ? -1.718 3.02 16.938 1 84.69 11 LEU B O 1
ATOM 1098 N N . LEU B 1 12 ? -1.682 5.227 16.953 1 89.19 12 LEU B N 1
ATOM 1099 C CA . LEU B 1 12 ? -0.242 5.293 16.719 1 89.19 12 LEU B CA 1
ATOM 1100 C C . LEU B 1 12 ? 0.522 4.77 17.938 1 89.19 12 LEU B C 1
ATOM 1102 O O . LEU B 1 12 ? 1.577 4.148 17.797 1 89.19 12 LEU B O 1
ATOM 1106 N N . SER B 1 13 ? -0.028 5.051 19.016 1 88.75 13 SER B N 1
ATOM 1107 C CA . SER B 1 13 ? 0.652 4.641 20.25 1 88.75 13 SER B CA 1
ATOM 1108 C C . SER B 1 13 ? 0.646 3.125 20.391 1 88.75 13 SER B C 1
ATOM 1110 O O . SER B 1 13 ? 1.466 2.566 21.125 1 88.75 13 SER B O 1
ATOM 1112 N N . THR B 1 14 ? -0.205 2.504 19.641 1 86.5 14 THR B N 1
ATOM 1113 C CA . THR B 1 14 ? -0.333 1.06 19.797 1 86.5 14 THR B CA 1
ATOM 1114 C C . THR B 1 14 ? 0.286 0.333 18.609 1 86.5 14 THR B C 1
ATOM 1116 O O . THR B 1 14 ? 0.233 -0.896 18.531 1 86.5 14 THR B O 1
ATOM 1119 N N . MET B 1 15 ? 0.806 1.081 17.734 1 90.25 15 MET B N 1
ATOM 1120 C CA . MET B 1 15 ? 1.354 0.413 16.562 1 90.25 15 MET B CA 1
ATOM 1121 C C . MET B 1 15 ? 2.578 -0.42 16.938 1 90.25 15 MET B C 1
ATOM 1123 O O . MET B 1 15 ? 3.359 -0.031 17.797 1 90.25 15 MET B O 1
ATOM 1127 N N . GLN B 1 16 ? 2.783 -1.479 16.297 1 92.25 16 GLN B N 1
ATOM 1128 C CA . GLN B 1 16 ? 3.885 -2.41 16.516 1 92.25 16 GLN B CA 1
ATOM 1129 C C . GLN B 1 16 ? 4.598 -2.746 15.211 1 92.25 16 GLN B C 1
ATOM 1131 O O . GLN B 1 16 ? 4.305 -3.766 14.578 1 92.25 16 GLN B O 1
ATOM 1136 N N . PRO B 1 17 ? 5.609 -1.95 14.906 1 96.56 17 PRO B N 1
ATOM 1137 C CA . PRO B 1 17 ? 6.387 -2.273 13.711 1 96.56 17 PRO B CA 1
ATOM 1138 C C . PRO B 1 17 ? 7.379 -3.41 13.938 1 96.56 17 PRO B C 1
ATOM 1140 O O . PRO B 1 17 ? 8.031 -3.467 14.984 1 96.56 17 PRO B O 1
ATOM 1143 N N . GLU B 1 18 ? 7.43 -4.301 12.984 1 97.62 18 GLU B N 1
ATOM 1144 C CA . GLU B 1 18 ? 8.352 -5.43 13.039 1 97.62 18 GLU B CA 1
ATOM 1145 C C . GLU B 1 18 ? 9.125 -5.57 11.727 1 97.62 18 GLU B C 1
ATOM 1147 O O . GLU B 1 18 ? 8.523 -5.688 10.656 1 97.62 18 GLU B O 1
ATOM 1152 N N . LEU B 1 19 ? 10.391 -5.543 11.875 1 98.5 19 LEU B N 1
ATOM 1153 C CA . LEU B 1 19 ? 11.25 -5.77 10.719 1 98.5 19 LEU B CA 1
ATOM 1154 C C . LEU B 1 19 ? 11.492 -7.262 10.508 1 98.5 19 LEU B C 1
ATOM 1156 O O . LEU B 1 19 ? 12.023 -7.941 11.391 1 98.5 19 LEU B O 1
ATOM 1160 N N . LEU B 1 20 ? 11.094 -7.773 9.375 1 98.19 20 LEU B N 1
ATOM 1161 C CA . LEU B 1 20 ? 11.273 -9.188 9.07 1 98.19 20 LEU B CA 1
ATOM 1162 C C . LEU B 1 20 ? 12.695 -9.461 8.57 1 98.19 20 LEU B C 1
ATOM 1164 O O . LEU B 1 20 ? 13.281 -8.633 7.875 1 98.19 20 LEU B O 1
ATOM 1168 N N . PRO B 1 21 ? 13.164 -10.586 8.922 1 97.81 21 PRO B N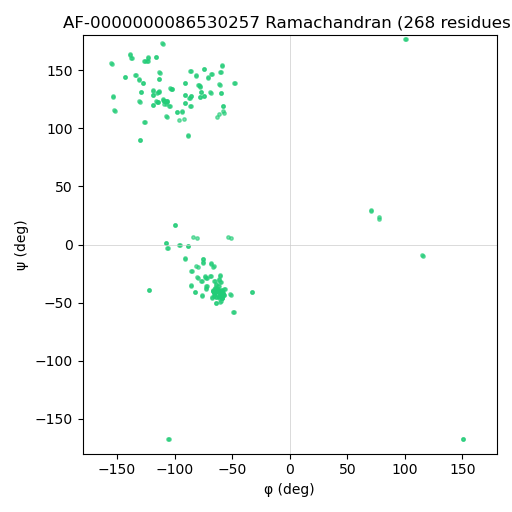 1
ATOM 1169 C CA . PRO B 1 21 ? 14.516 -10.938 8.461 1 97.81 21 PRO B CA 1
ATOM 1170 C C . PRO B 1 21 ? 14.57 -11.234 6.969 1 97.81 21 PRO B C 1
ATOM 1172 O O . PRO B 1 21 ? 13.633 -11.82 6.418 1 97.81 21 PRO B O 1
ATOM 1175 N N . GLY B 1 22 ? 15.68 -10.812 6.344 1 97.5 22 GLY B N 1
ATOM 1176 C CA . GLY B 1 22 ? 15.93 -11.141 4.949 1 97.5 22 GLY B CA 1
ATOM 1177 C C . GLY B 1 22 ? 15.617 -10 4.004 1 97.5 22 GLY B C 1
ATOM 1178 O O . GLY B 1 22 ? 15.242 -8.906 4.445 1 97.5 22 GLY B O 1
ATOM 1179 N N . ALA B 1 23 ? 15.906 -10.289 2.738 1 98.62 23 ALA B N 1
ATOM 1180 C CA . ALA B 1 23 ? 15.648 -9.336 1.663 1 98.62 23 ALA B CA 1
ATOM 1181 C C . ALA B 1 23 ? 14.555 -9.836 0.733 1 98.62 23 ALA B C 1
ATOM 1183 O O . ALA B 1 23 ? 14.422 -11.047 0.515 1 98.62 23 ALA B O 1
ATOM 1184 N N . PHE B 1 24 ? 13.859 -8.898 0.235 1 98.62 24 PHE B N 1
ATOM 1185 C CA . PHE B 1 24 ? 12.727 -9.195 -0.637 1 98.62 24 PHE B CA 1
ATOM 1186 C C . PHE B 1 24 ? 12.852 -8.453 -1.96 1 98.62 24 PHE B C 1
ATOM 1188 O O . PHE B 1 24 ? 13.594 -7.473 -2.059 1 98.62 24 PHE B O 1
ATOM 1195 N N . ALA B 1 25 ? 12.18 -8.977 -2.908 1 98.5 25 ALA B N 1
ATOM 1196 C CA . ALA B 1 25 ? 12.352 -8.438 -4.254 1 98.5 25 ALA B CA 1
ATOM 1197 C C . ALA B 1 25 ? 11 -8.117 -4.891 1 98.5 25 ALA B C 1
ATOM 1199 O O . ALA B 1 25 ? 10.078 -8.938 -4.848 1 98.5 25 ALA B O 1
ATOM 1200 N N . PHE B 1 26 ? 10.906 -6.918 -5.43 1 97.94 26 PHE B N 1
ATOM 1201 C CA . PHE B 1 26 ? 9.852 -6.605 -6.387 1 97.94 26 PHE B CA 1
ATOM 1202 C C . PHE B 1 26 ? 10.266 -7.008 -7.797 1 97.94 26 PHE B C 1
ATOM 1204 O O . PHE B 1 26 ? 11.328 -6.613 -8.273 1 97.94 26 PHE B O 1
ATOM 1211 N N . VAL B 1 27 ? 9.391 -7.762 -8.406 1 97.44 27 VAL B N 1
ATOM 1212 C CA . VAL B 1 27 ? 9.641 -8.281 -9.742 1 97.44 27 VAL B CA 1
ATOM 1213 C C . VAL B 1 27 ? 8.438 -8.008 -10.641 1 97.44 27 VAL B C 1
ATOM 1215 O O . VAL B 1 27 ? 7.289 -8.086 -10.188 1 97.44 27 VAL B O 1
ATOM 1218 N N . LEU B 1 28 ? 8.703 -7.676 -11.867 1 97.19 28 LEU B N 1
ATOM 1219 C CA . LEU B 1 28 ? 7.637 -7.566 -12.859 1 97.19 28 LEU B CA 1
ATOM 1220 C C . LEU B 1 28 ? 7.68 -8.734 -13.836 1 97.19 28 LEU B C 1
ATOM 1222 O O . LEU B 1 28 ? 8.695 -8.969 -14.492 1 97.19 28 LEU B O 1
ATOM 1226 N N . LEU B 1 29 ? 6.59 -9.398 -13.875 1 96.69 29 LEU B N 1
ATOM 1227 C CA . LEU B 1 29 ? 6.434 -10.531 -14.773 1 96.69 29 LEU B CA 1
ATOM 1228 C C . LEU B 1 29 ? 5.352 -10.258 -15.812 1 96.69 29 LEU B C 1
ATOM 1230 O O . LEU B 1 29 ? 4.531 -9.359 -15.641 1 96.69 29 LEU B O 1
ATOM 1234 N N . PRO B 1 30 ? 5.398 -11.023 -16.875 1 95.31 30 PRO B N 1
ATOM 1235 C CA . PRO B 1 30 ? 4.277 -10.922 -17.812 1 95.31 30 PRO B CA 1
ATOM 1236 C C . PRO B 1 30 ? 2.932 -11.242 -17.156 1 95.31 30 PRO B C 1
ATOM 1238 O O . PRO B 1 30 ? 2.871 -12.039 -16.219 1 95.31 30 PRO B O 1
ATOM 1241 N N . THR B 1 31 ? 1.905 -10.703 -17.719 1 91.06 31 THR B N 1
ATOM 1242 C CA . THR B 1 31 ? 0.565 -10.836 -17.156 1 91.06 31 THR B CA 1
ATOM 1243 C C . THR B 1 31 ? 0.152 -12.305 -17.078 1 91.06 31 THR B C 1
ATOM 1245 O O . THR B 1 31 ? -0.548 -12.711 -16.141 1 91.06 31 THR B O 1
ATOM 1248 N N . ASP B 1 32 ? 0.605 -13.07 -17.969 1 89.44 32 ASP B N 1
ATOM 1249 C CA . ASP B 1 32 ? 0.176 -14.469 -18.062 1 89.44 32 ASP B CA 1
ATOM 1250 C C . ASP B 1 32 ? 1.21 -15.398 -17.438 1 89.44 32 ASP B C 1
ATOM 1252 O O . ASP B 1 32 ? 1.176 -16.609 -17.656 1 89.44 32 ASP B O 1
ATOM 1256 N N . ALA B 1 33 ? 2.07 -14.766 -16.656 1 90.12 33 ALA B N 1
ATOM 1257 C CA . ALA B 1 33 ? 3.088 -15.586 -16 1 90.12 33 ALA B CA 1
ATOM 1258 C C . ALA B 1 33 ? 2.449 -16.625 -15.086 1 90.12 33 ALA B C 1
ATOM 1260 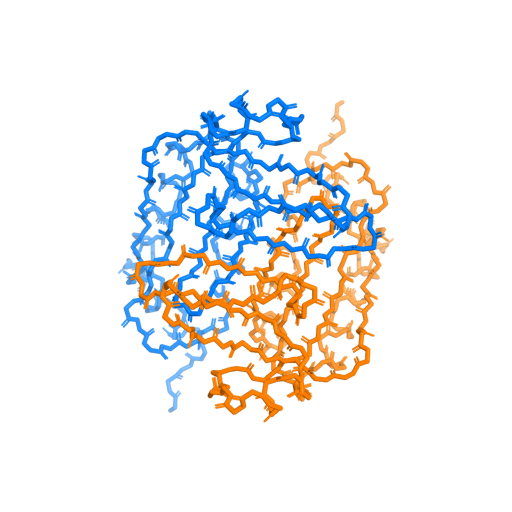O O . ALA B 1 33 ? 1.452 -16.344 -14.422 1 90.12 33 ALA B O 1
ATOM 1261 N N . ASP B 1 34 ? 3.002 -17.797 -15.164 1 86.19 34 ASP B N 1
ATOM 1262 C CA . ASP B 1 34 ? 2.566 -18.875 -14.273 1 86.19 34 ASP B CA 1
ATOM 1263 C C . ASP B 1 34 ? 3.35 -18.859 -12.961 1 86.19 34 ASP B C 1
ATOM 1265 O O . ASP B 1 34 ? 4.441 -19.422 -12.875 1 86.19 34 ASP B O 1
ATOM 1269 N N . VAL B 1 35 ? 2.812 -18.219 -12 1 88.75 35 VAL B N 1
ATOM 1270 C CA . VAL B 1 35 ? 3.482 -18.062 -10.711 1 88.75 35 VAL B CA 1
ATOM 1271 C C . VAL B 1 35 ? 2.684 -18.781 -9.625 1 88.75 35 VAL B C 1
ATOM 1273 O O . VAL B 1 35 ? 1.457 -18.672 -9.57 1 88.75 35 VAL B O 1
ATOM 1276 N N . SER B 1 36 ? 3.389 -19.578 -8.852 1 88.06 36 SER B N 1
ATOM 1277 C CA . SER B 1 36 ? 2.76 -20.234 -7.703 1 88.06 36 SER B CA 1
ATOM 1278 C C . SER B 1 36 ? 2.541 -19.234 -6.562 1 88.06 36 SER B C 1
ATOM 1280 O O . SER B 1 36 ? 3.492 -18.625 -6.07 1 88.06 36 SER B O 1
ATOM 1282 N N . LEU B 1 37 ? 1.287 -19.172 -6.043 1 88.81 37 LEU B N 1
ATOM 1283 C CA . LEU B 1 37 ? 0.961 -18.266 -4.953 1 88.81 37 LEU B CA 1
ATOM 1284 C C . LEU B 1 37 ? 1.695 -18.656 -3.674 1 88.81 37 LEU B C 1
ATOM 1286 O O . LEU B 1 37 ? 1.903 -17.828 -2.789 1 88.81 37 LEU B O 1
ATOM 1290 N N . SER B 1 38 ? 2.141 -19.875 -3.658 1 87.94 38 SER B N 1
ATOM 1291 C CA . SER B 1 38 ? 2.824 -20.359 -2.459 1 87.94 38 SER B CA 1
ATOM 1292 C C . SER B 1 38 ? 4.234 -19.781 -2.361 1 87.94 38 SER B C 1
ATOM 1294 O O . SER B 1 38 ? 4.84 -19.797 -1.289 1 87.94 38 SER B O 1
ATOM 1296 N N . GLU B 1 39 ? 4.711 -19.234 -3.482 1 91.62 39 GLU B N 1
ATOM 1297 C CA . GLU B 1 39 ? 6.082 -18.734 -3.488 1 91.62 39 GLU B CA 1
ATOM 1298 C C . GLU B 1 39 ? 6.113 -17.203 -3.457 1 91.62 39 GLU B C 1
ATOM 1300 O O . GLU B 1 39 ? 7.188 -16.594 -3.455 1 91.62 39 GLU B O 1
ATOM 1305 N N . VAL B 1 40 ? 4.977 -16.625 -3.488 1 95.19 40 VAL B N 1
ATOM 1306 C CA . VAL B 1 40 ? 4.922 -15.172 -3.578 1 95.19 40 VAL B CA 1
ATOM 1307 C C . VAL B 1 40 ? 4.324 -14.602 -2.295 1 95.19 40 VAL B C 1
ATOM 1309 O O . VAL B 1 40 ? 3.441 -15.211 -1.688 1 95.19 40 VAL B O 1
ATOM 1312 N N . ILE B 1 41 ? 4.84 -13.523 -1.892 1 97.31 41 ILE B N 1
ATOM 1313 C CA . ILE B 1 41 ? 4.34 -12.805 -0.726 1 97.31 41 ILE B CA 1
ATOM 1314 C C . ILE B 1 41 ? 3.137 -11.953 -1.123 1 97.31 41 ILE B C 1
ATOM 1316 O O . ILE B 1 41 ? 2.129 -11.922 -0.413 1 97.31 41 ILE B O 1
ATOM 132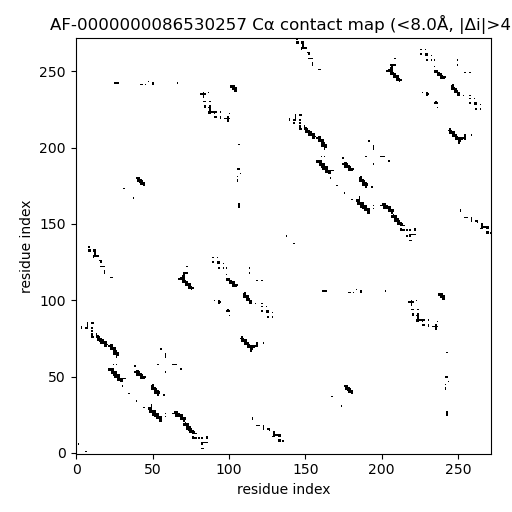0 N N . ALA B 1 42 ? 3.252 -11.328 -2.285 1 98 42 ALA B N 1
ATOM 1321 C CA . ALA B 1 42 ? 2.203 -10.438 -2.77 1 98 42 ALA B CA 1
ATOM 1322 C C . ALA B 1 42 ? 2.232 -10.336 -4.293 1 98 42 ALA B C 1
ATOM 1324 O O . ALA B 1 42 ? 3.262 -10.602 -4.918 1 98 42 ALA B O 1
ATOM 1325 N N . THR B 1 43 ? 1.119 -10.008 -4.844 1 97.38 43 THR B N 1
ATOM 1326 C CA . THR B 1 43 ? 1.018 -9.719 -6.27 1 97.38 43 THR B CA 1
ATOM 1327 C C . THR B 1 43 ? 0.141 -8.492 -6.512 1 97.38 43 THR B C 1
ATOM 1329 O O . THR B 1 43 ? -0.662 -8.117 -5.652 1 97.38 43 THR B O 1
ATOM 1332 N N . PHE B 1 44 ? 0.299 -7.93 -7.648 1 97.75 44 PHE B N 1
ATOM 1333 C CA . PHE B 1 44 ? -0.585 -6.891 -8.164 1 97.75 44 PHE B CA 1
ATOM 1334 C C . PHE B 1 44 ? -0.575 -6.875 -9.688 1 97.75 44 PHE B C 1
ATOM 1336 O O . PHE B 1 44 ? 0.479 -6.715 -10.305 1 97.75 44 PHE B O 1
ATOM 1343 N N . ARG B 1 45 ? -1.736 -6.934 -10.242 1 96.5 45 ARG B N 1
ATOM 1344 C CA . ARG B 1 45 ? -1.846 -6.922 -11.695 1 96.5 45 ARG B CA 1
ATOM 1345 C C . ARG B 1 45 ? -2.064 -5.504 -12.211 1 96.5 45 ARG B C 1
ATOM 1347 O O . ARG B 1 45 ? -3.096 -4.887 -11.938 1 96.5 45 ARG B O 1
ATOM 1354 N N . GLU B 1 46 ? -1.068 -5.004 -12.961 1 94.69 46 GLU B N 1
ATOM 1355 C CA . GLU B 1 46 ? -1.167 -3.723 -13.648 1 94.69 46 GLU B CA 1
ATOM 1356 C C . GLU B 1 46 ? -1.239 -3.914 -15.164 1 94.69 46 GLU B C 1
ATOM 1358 O O . GLU B 1 46 ? -1.168 -5.043 -15.656 1 94.69 46 GLU B O 1
ATOM 1363 N N . ALA B 1 47 ? -1.476 -2.793 -15.844 1 91.38 47 ALA B N 1
ATOM 1364 C CA . ALA B 1 47 ? -1.513 -2.84 -17.297 1 91.38 47 ALA B CA 1
ATOM 1365 C C . ALA B 1 47 ? -0.172 -3.297 -17.875 1 91.38 47 ALA B C 1
ATOM 1367 O O . ALA B 1 47 ? -0.126 -3.979 -18.891 1 91.38 47 ALA B O 1
ATOM 1368 N N . GLU B 1 48 ? 0.922 -2.994 -17.172 1 92.38 48 GLU B N 1
ATOM 1369 C CA . GLU B 1 48 ? 2.281 -3.262 -17.641 1 92.38 48 GLU B CA 1
ATOM 1370 C C . GLU B 1 48 ? 2.672 -4.715 -17.391 1 92.38 48 GLU B C 1
ATOM 1372 O O . GLU B 1 48 ? 3.639 -5.215 -17.969 1 92.38 48 GLU B O 1
ATOM 1377 N N . GLY B 1 49 ? 1.935 -5.363 -16.484 1 95.5 49 GLY B N 1
ATOM 1378 C CA . GLY B 1 49 ? 2.258 -6.738 -16.125 1 95.5 49 GLY B CA 1
ATOM 1379 C C . GLY B 1 49 ? 1.889 -7.098 -14.703 1 95.5 49 GLY B C 1
ATOM 1380 O O . GLY B 1 49 ? 1.08 -6.41 -14.078 1 95.5 49 GLY B O 1
ATOM 1381 N N . LEU B 1 50 ? 2.424 -8.266 -14.297 1 96.44 50 LEU B N 1
ATOM 1382 C CA . LEU B 1 50 ? 2.17 -8.766 -12.945 1 96.44 50 LEU B CA 1
ATOM 1383 C C . LEU B 1 50 ? 3.33 -8.422 -12.016 1 96.44 50 LEU B C 1
ATOM 1385 O O . LEU B 1 50 ? 4.445 -8.922 -12.195 1 96.44 50 LEU B O 1
ATOM 1389 N N . THR B 1 51 ? 3.08 -7.594 -11.07 1 97.19 51 THR B N 1
ATOM 1390 C CA . THR B 1 51 ? 4.047 -7.371 -10 1 97.19 51 THR B CA 1
ATOM 1391 C C . THR B 1 51 ? 4.016 -8.516 -8.992 1 97.19 51 THR B C 1
ATOM 1393 O O . THR B 1 51 ? 2.941 -8.938 -8.555 1 97.19 51 THR B O 1
ATOM 1396 N N . VAL B 1 52 ? 5.191 -9.023 -8.68 1 97.5 52 VAL B N 1
ATOM 1397 C CA . VAL B 1 52 ? 5.285 -10.016 -7.617 1 97.5 52 VAL B CA 1
ATOM 1398 C C . VAL B 1 52 ? 6.336 -9.586 -6.598 1 97.5 52 VAL B C 1
ATOM 1400 O O . VAL B 1 52 ? 7.371 -9.031 -6.961 1 97.5 52 VAL B O 1
ATOM 1403 N N . VAL B 1 53 ? 6.035 -9.773 -5.359 1 98.38 53 VAL B N 1
ATOM 1404 C CA . VAL B 1 53 ? 6.984 -9.625 -4.262 1 98.38 53 VAL B CA 1
ATOM 1405 C C . VAL B 1 53 ? 7.375 -11 -3.723 1 98.38 53 VAL B C 1
ATOM 1407 O O . VAL B 1 53 ? 6.508 -11.797 -3.348 1 98.38 53 VAL B O 1
ATOM 1410 N N . VAL B 1 54 ? 8.641 -11.258 -3.725 1 98.31 54 VAL B N 1
ATOM 1411 C CA . VAL B 1 54 ? 9.148 -12.562 -3.309 1 98.31 54 VAL B CA 1
ATOM 1412 C C . VAL B 1 54 ? 10.398 -12.383 -2.453 1 98.31 54 VAL B C 1
ATOM 1414 O O . VAL B 1 54 ? 10.977 -11.289 -2.406 1 98.31 54 VAL B O 1
ATOM 1417 N N . GLU B 1 55 ? 10.719 -13.477 -1.749 1 98.31 55 GLU B N 1
ATOM 1418 C CA . GLU B 1 55 ? 12.047 -13.492 -1.143 1 98.31 55 GLU B CA 1
ATOM 1419 C C . GLU B 1 55 ? 13.141 -13.375 -2.201 1 98.31 55 GLU B C 1
ATOM 1421 O O . GLU B 1 55 ? 12.992 -13.891 -3.311 1 98.31 55 GLU B O 1
ATOM 1426 N N . GLU B 1 56 ? 14.188 -12.758 -1.797 1 98.12 56 GLU B N 1
ATOM 1427 C CA . GLU B 1 56 ? 15.289 -12.57 -2.734 1 98.12 56 GLU B CA 1
ATOM 1428 C C . GLU B 1 56 ? 15.773 -13.906 -3.295 1 98.12 56 GLU B C 1
ATOM 1430 O O . GLU B 1 56 ? 16.094 -14.008 -4.48 1 98.12 56 GLU B O 1
ATOM 1435 N N . GLU B 1 57 ? 15.812 -14.922 -2.486 1 97.69 57 GLU B N 1
ATOM 1436 C CA . GLU B 1 57 ? 16.266 -16.25 -2.914 1 97.69 57 GLU B CA 1
ATOM 1437 C C . GLU B 1 57 ? 15.344 -16.828 -3.971 1 97.69 57 GLU B C 1
ATOM 1439 O O . GLU B 1 57 ? 15.797 -17.516 -4.895 1 97.69 57 GLU B O 1
ATOM 1444 N N . THR B 1 58 ? 14.078 -16.609 -3.803 1 97.31 58 THR B N 1
ATOM 1445 C CA . THR B 1 58 ? 13.102 -17.094 -4.773 1 97.31 58 THR B CA 1
ATOM 1446 C C . THR B 1 58 ? 13.312 -16.422 -6.129 1 97.31 58 THR B C 1
ATOM 1448 O O . THR B 1 58 ? 13.289 -17.094 -7.164 1 97.31 58 THR B O 1
ATOM 1451 N N . ALA B 1 59 ? 13.508 -15.117 -6.145 1 97.62 59 ALA B N 1
ATOM 1452 C CA . ALA B 1 59 ? 13.781 -14.406 -7.387 1 97.62 59 ALA B CA 1
ATOM 1453 C C . ALA B 1 59 ? 15.023 -14.961 -8.078 1 97.62 59 ALA B C 1
ATOM 1455 O O . ALA B 1 59 ? 15.031 -15.172 -9.289 1 97.62 59 ALA B O 1
ATOM 1456 N N . ALA B 1 60 ? 16.031 -15.242 -7.289 1 97.75 60 ALA B N 1
ATOM 1457 C CA . ALA B 1 60 ? 17.281 -15.773 -7.812 1 97.75 60 ALA B CA 1
ATOM 1458 C C . ALA B 1 60 ? 17.078 -17.156 -8.422 1 97.75 60 ALA B C 1
ATOM 1460 O O . ALA B 1 60 ? 17.594 -17.453 -9.5 1 97.75 60 ALA B O 1
ATOM 1461 N N . ARG B 1 61 ? 16.312 -17.953 -7.754 1 96.94 61 ARG B N 1
ATOM 1462 C CA . ARG B 1 61 ? 16.062 -19.328 -8.211 1 96.94 61 ARG B CA 1
ATOM 1463 C C . ARG B 1 61 ? 15.359 -19.328 -9.562 1 96.94 61 ARG B C 1
ATOM 1465 O O . ARG B 1 61 ? 15.625 -20.172 -10.406 1 96.94 61 ARG B O 1
ATOM 1472 N N . HIS B 1 62 ? 14.492 -1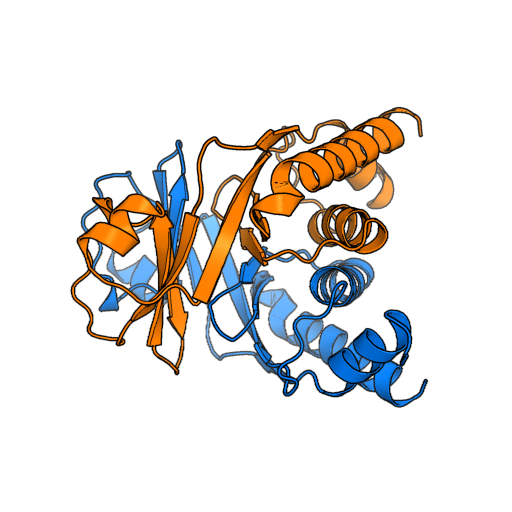8.359 -9.758 1 96.5 62 HIS B N 1
ATOM 1473 C CA . HIS B 1 62 ? 13.719 -18.297 -11 1 96.5 62 HIS B CA 1
ATOM 1474 C C . HIS B 1 62 ? 14.438 -17.453 -12.047 1 96.5 62 HIS B C 1
ATOM 1476 O O . HIS B 1 62 ? 14.023 -17.406 -13.211 1 96.5 62 HIS B O 1
ATOM 1482 N N . GLY B 1 63 ? 15.461 -16.734 -11.672 1 97.12 63 GLY B N 1
ATOM 1483 C CA . GLY B 1 63 ? 16.156 -15.836 -12.57 1 97.12 63 GLY B CA 1
ATOM 1484 C C . GLY B 1 63 ? 15.344 -14.609 -12.93 1 97.12 63 GLY B C 1
ATOM 1485 O O . GLY B 1 63 ? 15.422 -14.109 -14.055 1 97.12 63 GLY B O 1
ATOM 1486 N N . TRP B 1 64 ? 14.5 -14.188 -12.039 1 96.56 64 TRP B N 1
ATOM 1487 C CA . TRP B 1 64 ? 13.672 -13.016 -12.297 1 96.56 64 TRP B CA 1
ATOM 1488 C C . TRP B 1 64 ? 14.469 -11.734 -12.07 1 96.56 64 TRP B C 1
ATOM 1490 O O . TRP B 1 64 ? 15.234 -11.633 -11.109 1 96.56 64 TRP B O 1
ATOM 1500 N N . PRO B 1 65 ? 14.328 -10.742 -12.961 1 96.12 65 PRO B N 1
ATOM 1501 C CA . PRO B 1 65 ? 14.984 -9.445 -12.742 1 96.12 65 PRO B CA 1
ATOM 1502 C C . PRO B 1 65 ? 14.383 -8.68 -11.57 1 96.12 65 PRO B C 1
ATOM 1504 O O . PRO B 1 65 ? 13.18 -8.43 -11.539 1 96.12 65 PRO B O 1
ATOM 1507 N N . VAL B 1 66 ? 15.258 -8.203 -10.688 1 97.25 66 VAL B N 1
ATOM 1508 C CA . VAL B 1 66 ? 14.812 -7.504 -9.484 1 97.25 66 VAL B CA 1
ATOM 1509 C C . VAL B 1 66 ? 14.711 -6.004 -9.766 1 97.25 66 VAL B C 1
ATOM 1511 O O . VAL B 1 66 ? 15.711 -5.363 -10.117 1 97.25 66 VAL B O 1
ATOM 1514 N N . LEU B 1 67 ? 13.555 -5.469 -9.578 1 95.12 67 LEU B N 1
ATOM 1515 C CA . LEU B 1 67 ? 13.32 -4.043 -9.773 1 95.12 67 LEU B CA 1
ATOM 1516 C C . LEU B 1 67 ? 13.672 -3.256 -8.516 1 95.12 67 LEU B C 1
ATOM 1518 O O . LEU B 1 67 ? 14.102 -2.104 -8.602 1 95.12 67 LEU B O 1
ATOM 1522 N N . PHE B 1 68 ? 13.414 -3.859 -7.438 1 95.31 68 PHE B N 1
ATOM 1523 C CA . PHE B 1 68 ? 13.57 -3.201 -6.145 1 95.31 68 PHE B CA 1
ATOM 1524 C C . PH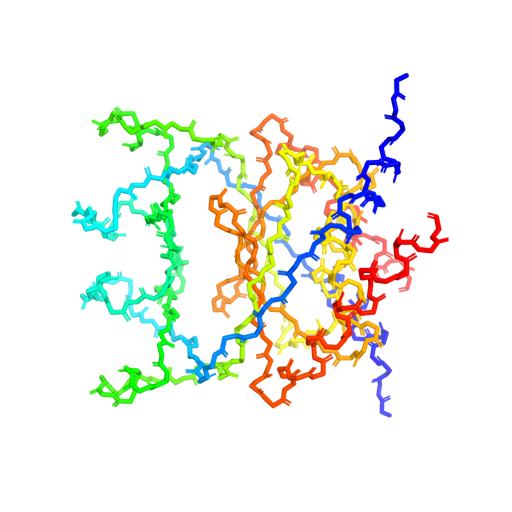E B 1 68 ? 13.875 -4.219 -5.051 1 95.31 68 PHE B C 1
ATOM 1526 O O . PHE B 1 68 ? 13.086 -5.129 -4.805 1 95.31 68 PHE B O 1
ATOM 1533 N N . ARG B 1 69 ? 15.07 -4.141 -4.457 1 98.19 69 ARG B N 1
ATOM 1534 C CA . ARG B 1 69 ? 15.453 -4.953 -3.309 1 98.19 69 ARG B CA 1
ATOM 1535 C C . ARG B 1 69 ? 15.031 -4.297 -2 1 98.19 69 ARG B C 1
ATOM 1537 O O . ARG B 1 69 ? 15.461 -3.186 -1.688 1 98.19 69 ARG B O 1
ATOM 1544 N N . ALA B 1 70 ? 14.297 -5.035 -1.184 1 98.25 70 ALA B N 1
ATOM 1545 C CA . ALA B 1 70 ? 13.562 -4.328 -0.136 1 98.25 70 ALA B CA 1
ATOM 1546 C C . ALA B 1 70 ? 13.727 -5.023 1.212 1 98.25 70 ALA B C 1
ATOM 1548 O O . ALA B 1 70 ? 13.875 -6.246 1.272 1 98.25 70 ALA B O 1
ATOM 1549 N N . ALA B 1 71 ? 13.758 -4.203 2.26 1 98.62 71 ALA B N 1
ATOM 1550 C CA . ALA B 1 71 ? 13.422 -4.664 3.604 1 98.62 71 ALA B CA 1
ATOM 1551 C C . ALA B 1 71 ? 11.914 -4.582 3.848 1 98.62 71 ALA B C 1
ATOM 1553 O O . ALA B 1 71 ? 11.242 -3.707 3.299 1 98.62 71 ALA B O 1
ATOM 1554 N N . TRP B 1 72 ? 11.43 -5.488 4.664 1 98.56 72 TRP B N 1
ATOM 1555 C CA . TRP B 1 72 ? 9.992 -5.613 4.902 1 98.56 72 TRP B CA 1
ATOM 1556 C C . TRP B 1 72 ? 9.664 -5.367 6.371 1 98.56 72 TRP B C 1
ATOM 1558 O O . TRP B 1 72 ? 10.141 -6.086 7.25 1 98.56 72 TRP B O 1
ATOM 1568 N N . ILE B 1 73 ? 8.812 -4.32 6.613 1 98.44 73 ILE B N 1
ATOM 1569 C CA . ILE B 1 73 ? 8.305 -4.023 7.949 1 98.44 73 ILE B CA 1
ATOM 1570 C C . ILE B 1 73 ? 6.793 -4.246 7.988 1 98.44 73 ILE B C 1
ATOM 1572 O O . ILE B 1 73 ? 6.055 -3.693 7.168 1 98.44 73 ILE B O 1
ATOM 1576 N N . THR B 1 74 ? 6.344 -5.086 8.859 1 97.5 74 THR B N 1
ATOM 1577 C CA . THR B 1 74 ? 4.914 -5.238 9.102 1 97.5 74 THR B CA 1
ATOM 1578 C C . THR B 1 74 ? 4.457 -4.301 10.219 1 97.5 74 THR B C 1
ATOM 1580 O O . THR B 1 74 ? 5.074 -4.246 11.281 1 97.5 74 THR B O 1
ATOM 1583 N N . LEU B 1 75 ? 3.41 -3.539 9.961 1 94.75 75 LEU B N 1
ATOM 1584 C CA . LEU B 1 75 ? 2.838 -2.615 10.938 1 94.75 75 LEU B CA 1
ATOM 1585 C C . LEU B 1 75 ? 1.504 -3.137 11.461 1 94.75 75 LEU B C 1
ATOM 1587 O O . LEU B 1 75 ? 0.506 -3.139 10.734 1 94.75 75 LEU B O 1
ATOM 1591 N N . THR B 1 76 ? 1.467 -3.535 12.695 1 89.44 76 THR B N 1
ATOM 1592 C CA . THR B 1 76 ? 0.256 -3.998 13.359 1 89.44 76 THR B CA 1
ATOM 1593 C C . THR B 1 76 ? -0.283 -2.928 14.305 1 89.44 76 THR B C 1
ATOM 1595 O O . THR B 1 76 ? 0.49 -2.221 14.953 1 89.44 76 THR B O 1
ATOM 1598 N N . VAL B 1 77 ? -1.588 -2.771 14.195 1 82.19 77 VAL B N 1
ATOM 1599 C CA . VAL B 1 77 ? -2.24 -1.884 15.148 1 82.19 77 VAL B CA 1
ATOM 1600 C C . VAL B 1 77 ? -3.264 -2.67 15.969 1 82.19 77 VAL B C 1
ATOM 1602 O O . VAL B 1 77 ? -3.854 -3.633 15.477 1 82.19 77 VAL B O 1
ATOM 1605 N N . HIS B 1 78 ? -3.277 -2.52 17.188 1 68.38 78 HIS B N 1
ATOM 1606 C CA . HIS B 1 78 ? -4.137 -3.271 18.094 1 68.38 78 HIS B CA 1
ATOM 1607 C C . HIS B 1 78 ? -5.527 -2.652 18.188 1 68.38 78 HIS B C 1
ATOM 1609 O O . HIS B 1 78 ? -6.336 -3.041 19.031 1 68.38 78 HIS B O 1
ATOM 1615 N N . SER B 1 79 ? -5.727 -1.774 17.453 1 58.94 79 SER B N 1
ATOM 1616 C CA . SER B 1 79 ? -7.055 -1.194 17.594 1 58.94 79 SER B CA 1
ATOM 1617 C C . SER B 1 79 ? -7.934 -1.521 16.391 1 58.94 79 SER B C 1
ATOM 1619 O O . SER B 1 79 ? -7.438 -1.633 15.273 1 58.94 79 SER B O 1
ATOM 1621 N N . ASP B 1 80 ? -9 -2.07 16.656 1 54.59 80 ASP B N 1
ATOM 1622 C CA . ASP B 1 80 ? -10.023 -2.352 15.656 1 54.59 80 ASP B CA 1
ATOM 1623 C C . ASP B 1 80 ? -10.398 -1.089 14.883 1 54.59 80 ASP B C 1
ATOM 1625 O O . ASP B 1 80 ? -11.391 -1.072 14.148 1 54.59 80 ASP B O 1
ATOM 1629 N N . LEU B 1 81 ? -9.641 -0.11 15.203 1 51.38 81 LEU B N 1
ATOM 1630 C CA . LEU B 1 81 ? -10.062 1.166 14.633 1 51.38 81 LEU B CA 1
ATOM 1631 C C . LEU B 1 81 ? -9.375 1.42 13.297 1 51.38 81 LEU B C 1
ATOM 1633 O O . LEU B 1 81 ? -8.18 1.165 13.148 1 51.38 81 LEU B O 1
ATOM 1637 N N . ALA B 1 82 ? -10.18 1.309 12.266 1 57.97 82 ALA B N 1
ATOM 1638 C CA . ALA B 1 82 ? -9.672 1.998 11.078 1 57.97 82 ALA B CA 1
ATOM 1639 C C . ALA B 1 82 ? -9.57 3.502 11.328 1 57.97 82 ALA B C 1
ATOM 1641 O O . ALA B 1 82 ? -10.516 4.121 11.828 1 57.97 82 ALA B O 1
ATOM 1642 N N . ALA B 1 83 ? -8.352 3.984 11.414 1 66.25 83 ALA B N 1
ATOM 1643 C CA . ALA B 1 83 ? -8.32 5.426 11.641 1 66.25 83 ALA B CA 1
ATOM 1644 C C . ALA B 1 83 ? -7.734 6.16 10.438 1 66.25 83 ALA B C 1
ATOM 1646 O O . ALA B 1 83 ? -6.719 5.742 9.875 1 66.25 83 ALA B O 1
ATOM 1647 N N . VAL B 1 84 ? -8.453 7.031 10.172 1 79.81 84 VAL B N 1
ATOM 1648 C CA . VAL B 1 84 ? -8.047 7.996 9.156 1 79.81 84 VAL B CA 1
ATOM 1649 C C . VAL B 1 84 ? -6.723 8.648 9.57 1 79.81 84 VAL B C 1
ATOM 1651 O O . VAL B 1 84 ? -6.555 9.055 10.719 1 79.81 84 VAL B O 1
ATOM 1654 N N . GLY B 1 85 ? -5.688 8.477 8.734 1 88.25 85 GLY B N 1
ATOM 1655 C CA . GLY B 1 85 ? -4.461 9.219 8.969 1 88.25 85 GLY B CA 1
ATOM 1656 C C . GLY B 1 85 ? -3.277 8.328 9.297 1 88.25 85 GLY B C 1
ATOM 1657 O O . GLY B 1 85 ? -2.135 8.789 9.32 1 88.25 85 GLY B O 1
ATOM 1658 N N . LEU B 1 86 ? -3.5 7.102 9.523 1 90.69 86 LEU B N 1
ATOM 1659 C CA . LEU B 1 86 ? -2.393 6.219 9.891 1 90.69 86 LEU B CA 1
ATOM 1660 C C . LEU B 1 86 ? -1.34 6.188 8.789 1 90.69 86 LEU B C 1
ATOM 1662 O O . LEU B 1 86 ? -0.149 6.367 9.055 1 90.69 86 LEU B O 1
ATOM 1666 N N . THR B 1 87 ? -1.807 5.98 7.559 1 93.88 87 THR B N 1
ATOM 1667 C CA . THR B 1 87 ? -0.887 5.922 6.43 1 93.88 87 THR B CA 1
ATOM 1668 C C . THR B 1 87 ? -0.093 7.219 6.309 1 93.88 87 THR B C 1
ATOM 1670 O O . THR B 1 87 ? 1.126 7.195 6.121 1 93.88 87 THR B O 1
ATOM 1673 N N . ALA B 1 88 ? -0.747 8.297 6.516 1 93.94 88 ALA B N 1
ATOM 1674 C CA . ALA B 1 88 ? -0.084 9.594 6.434 1 93.94 88 ALA B CA 1
ATOM 1675 C C . ALA B 1 88 ? 0.968 9.742 7.531 1 93.94 88 ALA B C 1
ATOM 1677 O O . ALA B 1 88 ? 2.066 10.242 7.281 1 93.94 88 ALA B O 1
ATOM 1678 N N . ALA B 1 89 ? 0.664 9.305 8.672 1 93.31 89 ALA B N 1
ATOM 1679 C CA . ALA B 1 89 ? 1.541 9.469 9.828 1 93.31 89 ALA B CA 1
ATOM 1680 C C . ALA B 1 89 ? 2.852 8.711 9.641 1 93.31 89 ALA B C 1
ATOM 1682 O O . ALA B 1 89 ? 3.934 9.289 9.758 1 93.31 89 ALA B O 1
ATOM 1683 N N . PHE B 1 90 ? 2.738 7.398 9.258 1 94.62 90 PHE B N 1
ATOM 1684 C CA . PHE B 1 90 ? 3.994 6.66 9.172 1 94.62 90 PHE B CA 1
ATOM 1685 C C . PHE B 1 90 ? 4.75 7.027 7.898 1 94.62 90 PHE B C 1
ATOM 1687 O O . PHE B 1 90 ? 5.98 7.016 7.879 1 94.62 90 PHE B O 1
ATOM 1694 N N . ALA B 1 91 ? 4.043 7.363 6.832 1 95.44 91 ALA B N 1
ATOM 1695 C CA . ALA B 1 91 ? 4.73 7.793 5.617 1 95.44 91 ALA B CA 1
ATOM 1696 C C . ALA B 1 91 ? 5.484 9.102 5.848 1 95.44 91 ALA B C 1
ATOM 1698 O O . ALA B 1 91 ? 6.59 9.281 5.332 1 95.44 91 ALA B O 1
ATOM 1699 N N . ARG B 1 92 ? 4.891 9.961 6.629 1 95 92 ARG B N 1
ATOM 1700 C CA . ARG B 1 92 ? 5.547 11.219 6.965 1 95 92 ARG B CA 1
ATOM 1701 C C . ARG B 1 92 ? 6.801 10.984 7.797 1 95 92 ARG B C 1
ATOM 1703 O O . ARG B 1 92 ? 7.844 11.594 7.551 1 95 92 ARG B O 1
ATOM 1710 N N . ALA B 1 93 ? 6.66 10.141 8.734 1 96.31 93 ALA B N 1
ATOM 1711 C CA . ALA B 1 93 ? 7.805 9.812 9.586 1 96.31 93 ALA B CA 1
ATOM 1712 C C . ALA B 1 93 ? 8.961 9.266 8.758 1 96.31 93 ALA B C 1
ATOM 1714 O O . ALA B 1 93 ? 10.109 9.664 8.945 1 96.31 93 ALA B O 1
ATOM 1715 N N . LEU B 1 94 ? 8.68 8.359 7.859 1 96.75 94 LEU B N 1
ATOM 1716 C CA . LEU B 1 94 ? 9.711 7.781 7 1 96.75 94 LEU B CA 1
ATOM 1717 C C . LEU B 1 94 ? 10.273 8.828 6.047 1 96.75 94 LEU B C 1
ATOM 1719 O O . LEU B 1 94 ? 11.484 8.898 5.836 1 96.75 94 LEU B O 1
ATOM 1723 N N . GLY B 1 95 ? 9.414 9.664 5.535 1 94.38 95 GLY B N 1
ATOM 1724 C CA . GLY B 1 95 ? 9.852 10.75 4.68 1 94.38 95 GLY B CA 1
ATOM 1725 C C . GLY B 1 95 ? 10.789 11.727 5.379 1 94.38 95 GLY B C 1
ATOM 1726 O O . GLY B 1 95 ? 11.789 12.156 4.797 1 94.38 95 GLY B O 1
ATOM 1727 N N . ALA B 1 96 ? 10.453 12.078 6.539 1 93.88 96 ALA B N 1
ATOM 1728 C CA . ALA B 1 96 ? 11.281 12.984 7.328 1 93.88 96 ALA B CA 1
ATOM 1729 C C . ALA B 1 96 ? 12.664 12.398 7.566 1 93.88 96 ALA B C 1
ATOM 1731 O O . ALA B 1 96 ? 13.648 13.133 7.695 1 93.88 96 ALA B O 1
ATOM 1732 N N . ALA B 1 97 ? 12.734 11.086 7.559 1 95.25 97 ALA B N 1
ATOM 1733 C CA . ALA B 1 97 ? 14.008 10.391 7.727 1 95.25 97 ALA B CA 1
ATOM 1734 C C . ALA B 1 97 ? 14.703 10.188 6.387 1 95.25 97 ALA B C 1
ATOM 1736 O O . ALA B 1 97 ? 15.766 9.562 6.316 1 95.25 97 ALA B O 1
ATOM 1737 N N . GLY B 1 98 ? 14.031 10.648 5.324 1 93.69 98 GLY B N 1
ATOM 1738 C CA . GLY B 1 98 ? 14.609 10.516 3.998 1 93.69 98 GLY B CA 1
ATOM 1739 C C . GLY B 1 98 ? 14.484 9.109 3.432 1 93.69 98 GLY B C 1
ATOM 1740 O O . GLY B 1 98 ? 15.312 8.688 2.625 1 93.69 98 GLY B O 1
ATOM 1741 N N . ILE B 1 99 ? 13.562 8.383 3.889 1 95 99 ILE B N 1
ATOM 1742 C CA . ILE B 1 99 ? 13.391 6.996 3.469 1 95 99 ILE B CA 1
ATOM 1743 C C . ILE B 1 99 ? 12.148 6.871 2.596 1 95 99 ILE B C 1
ATOM 1745 O O . ILE B 1 99 ? 11.047 7.223 3.021 1 95 99 ILE B O 1
ATOM 1749 N N . SER B 1 100 ? 12.289 6.414 1.368 1 92.5 100 SER B N 1
ATOM 1750 C CA . SER B 1 100 ? 11.148 6.082 0.521 1 92.5 100 SER B CA 1
ATOM 1751 C C . SER B 1 100 ? 10.492 4.777 0.96 1 92.5 100 SER B C 1
ATOM 1753 O O . SER B 1 100 ? 11.148 3.908 1.531 1 92.5 100 SER B O 1
ATOM 1755 N N . CYS B 1 101 ? 9.195 4.715 0.7 1 94.12 101 CYS B N 1
ATOM 1756 C CA . CYS B 1 101 ? 8.531 3.482 1.107 1 94.12 101 CYS B CA 1
ATOM 1757 C C . CYS B 1 101 ? 7.457 3.08 0.1 1 94.12 101 CYS B C 1
ATOM 1759 O O . CYS B 1 101 ? 6.828 3.939 -0.518 1 94.12 101 CYS B O 1
ATOM 1761 N N . ASN B 1 102 ? 7.332 1.798 -0.094 1 95.75 102 ASN B N 1
ATOM 1762 C CA . ASN B 1 102 ? 6.199 1.158 -0.757 1 95.75 102 ASN B CA 1
ATOM 1763 C C . ASN B 1 102 ? 5.273 0.477 0.247 1 95.75 102 ASN B C 1
ATOM 1765 O O . ASN B 1 102 ? 5.691 -0.43 0.968 1 95.75 102 ASN B O 1
ATOM 1769 N N . VAL B 1 103 ? 4.047 0.951 0.243 1 96.81 103 VAL B N 1
ATOM 1770 C CA . VAL B 1 103 ? 3.086 0.41 1.199 1 96.81 103 VAL B CA 1
ATOM 1771 C C . VAL B 1 103 ? 2.154 -0.574 0.496 1 96.81 103 VAL B C 1
ATOM 1773 O O . VAL B 1 103 ? 1.71 -0.324 -0.627 1 96.81 103 VAL B O 1
ATOM 1776 N N . MET B 1 104 ? 1.945 -1.717 1.106 1 97.69 104 MET B N 1
ATOM 1777 C CA . MET B 1 104 ? 0.916 -2.66 0.683 1 97.69 104 MET B CA 1
ATOM 1778 C C . MET B 1 104 ? -0.005 -3.02 1.844 1 97.69 104 MET B C 1
ATOM 1780 O O . MET B 1 104 ? 0.373 -3.793 2.725 1 97.69 104 MET B O 1
ATOM 1784 N N . ALA B 1 105 ? -1.194 -2.449 1.758 1 95.75 105 ALA B N 1
ATOM 1785 C CA . ALA B 1 105 ? -2.195 -2.77 2.771 1 95.75 105 ALA B CA 1
ATOM 1786 C C . ALA B 1 105 ? -2.836 -4.129 2.498 1 95.75 105 ALA B C 1
ATOM 1788 O O . ALA B 1 105 ? -3.281 -4.398 1.379 1 95.75 105 ALA B O 1
ATOM 1789 N N . ALA B 1 106 ? -2.824 -5 3.475 1 95.88 106 ALA B N 1
ATOM 1790 C CA . ALA B 1 106 ? -3.549 -6.266 3.416 1 95.88 106 ALA B CA 1
ATOM 1791 C C . ALA B 1 106 ? -4.793 -6.227 4.297 1 95.88 106 ALA B C 1
ATOM 1793 O O . ALA B 1 106 ? -5.281 -5.148 4.648 1 95.88 106 ALA B O 1
ATOM 1794 N N . ALA B 1 107 ? -5.41 -7.316 4.551 1 92.12 107 ALA B N 1
ATOM 1795 C CA . ALA B 1 107 ? -6.652 -7.375 5.316 1 92.12 107 ALA B CA 1
ATOM 1796 C C . ALA B 1 107 ? -6.426 -6.934 6.758 1 92.12 107 ALA B C 1
ATOM 1798 O O . ALA B 1 107 ? -7.27 -6.246 7.344 1 92.12 107 ALA B O 1
ATOM 1799 N N . TYR B 1 108 ? -5.238 -7.176 7.328 1 89.69 108 TYR B N 1
ATOM 1800 C CA . TYR B 1 108 ? -5.086 -6.945 8.758 1 89.69 108 TYR B CA 1
ATOM 1801 C C . TYR B 1 108 ? -3.967 -5.945 9.031 1 89.69 108 TYR B C 1
ATOM 1803 O O . TYR B 1 108 ? -4.059 -5.145 9.969 1 89.69 108 TYR B O 1
ATOM 1811 N N . HIS B 1 109 ? -2.938 -6.047 8.289 1 92.5 109 HIS B N 1
ATOM 1812 C CA . HIS B 1 109 ? -1.787 -5.195 8.578 1 92.5 109 HIS B CA 1
ATOM 1813 C C . HIS B 1 109 ? -1.396 -4.367 7.355 1 92.5 109 HIS B C 1
ATOM 1815 O O . HIS B 1 109 ? -1.761 -4.703 6.227 1 92.5 109 HIS B O 1
ATOM 1821 N N . ASP B 1 110 ? -0.735 -3.34 7.695 1 95 110 ASP B N 1
ATOM 1822 C CA . ASP B 1 110 ? 0.022 -2.641 6.664 1 95 110 ASP B CA 1
ATOM 1823 C C . ASP B 1 110 ? 1.445 -3.184 6.562 1 95 110 ASP B C 1
ATOM 1825 O O . ASP B 1 110 ? 2.074 -3.482 7.578 1 95 110 ASP B O 1
ATOM 1829 N N . HIS B 1 111 ? 1.861 -3.305 5.344 1 97.25 111 HIS B N 1
ATOM 1830 C CA . HIS B 1 111 ? 3.223 -3.754 5.07 1 97.25 111 HIS B CA 1
ATOM 1831 C C . HIS B 1 111 ? 4.012 -2.688 4.316 1 97.25 111 HIS B C 1
ATOM 1833 O O . HIS B 1 111 ? 3.539 -2.15 3.312 1 97.25 111 HIS B O 1
ATOM 1839 N N . ILE B 1 112 ? 5.164 -2.441 4.902 1 97.81 112 ILE B N 1
ATOM 1840 C CA . ILE B 1 112 ? 6 -1.366 4.379 1 97.81 112 ILE B CA 1
ATOM 1841 C C . ILE B 1 112 ? 7.309 -1.945 3.842 1 97.81 112 ILE B C 1
ATOM 1843 O O . ILE B 1 112 ? 8.031 -2.643 4.559 1 97.81 112 ILE B O 1
ATOM 1847 N N . PHE B 1 113 ? 7.547 -1.651 2.58 1 97.94 113 PHE B N 1
ATOM 1848 C CA . PHE B 1 113 ? 8.797 -2.059 1.947 1 97.94 113 PHE B CA 1
ATOM 1849 C C . PHE B 1 113 ? 9.688 -0.851 1.686 1 97.94 113 PHE B C 1
ATOM 1851 O O . PHE B 1 113 ? 9.266 0.118 1.054 1 97.94 113 PHE B O 1
ATOM 1858 N N . VAL B 1 114 ? 10.906 -0.897 2.219 1 97.5 114 VAL B N 1
ATOM 1859 C CA . VAL B 1 114 ? 11.883 0.172 2.07 1 97.5 114 VAL B CA 1
ATOM 1860 C C . VAL B 1 114 ? 13.164 -0.385 1.45 1 97.5 114 VAL B C 1
ATOM 1862 O O . VAL B 1 114 ? 13.352 -1.603 1.383 1 97.5 114 VAL B O 1
ATOM 1865 N N . PRO B 1 115 ? 13.992 0.544 0.884 1 97.31 115 PRO B N 1
ATOM 1866 C CA . PRO B 1 115 ? 15.273 0.007 0.429 1 97.31 115 PRO B CA 1
ATOM 1867 C C . PRO B 1 115 ? 15.953 -0.871 1.479 1 97.31 115 PRO B C 1
ATOM 1869 O O . PRO B 1 115 ? 15.938 -0.54 2.668 1 97.31 115 PRO B O 1
ATOM 1872 N N . PHE B 1 116 ? 16.531 -1.964 1.018 1 98.12 116 PHE B N 1
ATOM 1873 C CA . PHE B 1 116 ? 17.016 -3.014 1.908 1 98.12 116 PHE B CA 1
ATOM 1874 C C . PHE B 1 116 ? 17.922 -2.434 2.984 1 98.12 116 PHE B C 1
ATOM 1876 O O . PHE B 1 116 ? 17.75 -2.727 4.172 1 98.12 116 PHE B O 1
ATOM 1883 N N . ASP B 1 117 ? 18.766 -1.56 2.617 1 98.12 117 ASP B N 1
ATOM 1884 C CA . ASP B 1 117 ? 19.781 -1.038 3.535 1 98.12 117 ASP B CA 1
ATOM 1885 C C . ASP B 1 117 ? 19.156 -0.047 4.52 1 98.12 117 ASP B C 1
ATOM 1887 O O . ASP B 1 117 ? 19.766 0.277 5.543 1 98.12 117 ASP B O 1
ATOM 1891 N N . ASP B 1 118 ? 17.938 0.391 4.27 1 98.06 118 ASP B N 1
ATOM 1892 C CA . ASP B 1 118 ? 17.297 1.367 5.141 1 98.06 118 ASP B CA 1
ATOM 1893 C C . ASP B 1 118 ? 16.406 0.677 6.168 1 98.06 118 ASP B C 1
ATOM 1895 O O . ASP B 1 118 ? 15.789 1.339 7.008 1 98.06 118 ASP B O 1
ATOM 1899 N N . GLY B 1 119 ? 16.312 -0.586 6.168 1 98.25 119 GLY B N 1
ATOM 1900 C CA . GLY B 1 119 ? 15.43 -1.35 7.035 1 98.25 119 GLY B CA 1
ATOM 1901 C C . GLY B 1 119 ? 15.523 -0.943 8.492 1 98.25 119 GLY B C 1
ATOM 1902 O O . GLY B 1 119 ? 14.539 -0.514 9.094 1 98.25 119 GLY B O 1
ATOM 1903 N N . PRO B 1 120 ? 16.703 -1.027 9.039 1 98.44 120 PRO B N 1
ATOM 1904 C CA . PRO B 1 120 ? 16.859 -0.686 10.461 1 98.44 120 PRO B CA 1
ATOM 1905 C C . PRO B 1 120 ? 16.516 0.773 10.75 1 98.44 120 PRO B C 1
ATOM 1907 O O . PRO B 1 120 ? 15.867 1.069 11.758 1 98.44 120 PRO B O 1
ATOM 1910 N N . ARG B 1 121 ? 16.891 1.647 9.898 1 98.38 121 ARG B N 1
ATOM 1911 C CA . ARG B 1 121 ? 16.578 3.062 10.078 1 98.38 121 ARG B CA 1
ATOM 1912 C C . ARG B 1 121 ? 15.078 3.305 10 1 98.38 121 ARG B C 1
ATOM 1914 O O . ARG B 1 121 ? 14.539 4.145 10.727 1 98.38 121 ARG B O 1
ATOM 1921 N N . ALA B 1 122 ? 14.484 2.635 9.07 1 98.44 122 ALA B N 1
ATOM 1922 C CA . ALA B 1 122 ? 13.031 2.754 8.938 1 98.44 122 ALA B CA 1
ATOM 1923 C C . ALA B 1 122 ? 12.328 2.279 10.203 1 98.44 122 ALA B C 1
ATOM 1925 O O . ALA B 1 122 ? 11.398 2.932 10.688 1 98.44 122 ALA B O 1
ATOM 1926 N N . LEU B 1 123 ? 12.758 1.151 10.703 1 98.44 123 LEU B N 1
ATOM 1927 C CA . LEU B 1 123 ? 12.188 0.637 11.945 1 98.44 123 LEU B CA 1
ATOM 1928 C C . LEU B 1 123 ? 12.344 1.649 13.078 1 98.44 123 LEU B C 1
ATOM 1930 O O . LEU B 1 123 ? 11.398 1.896 13.828 1 98.44 123 LEU B O 1
ATOM 1934 N N . ASP B 1 124 ? 13.469 2.248 13.195 1 98.19 124 ASP B N 1
ATOM 1935 C CA . ASP B 1 124 ? 13.734 3.248 14.227 1 98.19 124 ASP B CA 1
ATOM 1936 C C . ASP B 1 124 ? 12.781 4.434 14.094 1 98.19 124 ASP B C 1
ATOM 1938 O O . ASP B 1 124 ? 12.258 4.93 15.102 1 98.19 124 ASP B O 1
ATOM 1942 N N . ALA B 1 125 ? 12.562 4.859 12.883 1 98 125 ALA B N 1
ATOM 1943 C CA . ALA B 1 125 ? 11.68 5.992 12.633 1 98 125 ALA B CA 1
ATOM 1944 C C . ALA B 1 125 ? 10.25 5.68 13.062 1 98 125 ALA B C 1
ATOM 1946 O O . ALA B 1 125 ? 9.562 6.535 13.617 1 98 125 ALA B O 1
ATOM 1947 N N . LEU B 1 126 ? 9.82 4.477 12.812 1 97.62 126 LEU B N 1
ATOM 1948 C CA . LEU B 1 126 ? 8.461 4.078 13.148 1 97.62 126 LEU B CA 1
ATOM 1949 C C . LEU B 1 126 ? 8.305 3.91 14.656 1 97.62 126 LEU B C 1
ATOM 1951 O O . LEU B 1 126 ? 7.27 4.277 15.227 1 97.62 126 LEU B O 1
ATOM 1955 N N . VAL B 1 127 ? 9.305 3.389 15.273 1 96.94 127 VAL B N 1
ATOM 1956 C CA . VAL B 1 127 ? 9.289 3.24 16.734 1 96.94 127 VAL B CA 1
ATOM 1957 C C . VAL B 1 127 ? 9.281 4.617 17.391 1 96.94 127 VAL B C 1
ATOM 1959 O O . VAL B 1 127 ? 8.578 4.828 18.391 1 96.94 127 VAL B O 1
ATOM 1962 N N . ALA B 1 128 ? 10.031 5.551 16.891 1 96.69 128 ALA B N 1
ATOM 1963 C CA . ALA B 1 128 ? 10.031 6.922 17.406 1 96.69 128 ALA B CA 1
ATOM 1964 C C . ALA B 1 128 ? 8.648 7.555 17.266 1 96.69 128 ALA B C 1
ATOM 1966 O O . ALA B 1 128 ? 8.195 8.266 18.172 1 96.69 128 ALA B O 1
ATOM 1967 N N . LEU B 1 129 ? 8.016 7.305 16.141 1 95.5 129 LEU B N 1
ATOM 1968 C CA . LEU B 1 129 ? 6.656 7.797 15.93 1 95.5 129 LEU B CA 1
ATOM 1969 C C . LEU B 1 129 ? 5.707 7.258 17 1 95.5 129 LEU B C 1
ATOM 1971 O O . LEU B 1 129 ? 4.879 8 17.516 1 95.5 129 LEU B O 1
ATOM 1975 N N . GLN B 1 130 ? 5.816 5.988 17.25 1 93.25 130 GLN B N 1
ATOM 1976 C CA . GLN B 1 130 ? 5.012 5.344 18.281 1 93.25 130 GLN B CA 1
ATOM 1977 C C . GLN B 1 130 ? 5.238 5.984 19.641 1 93.25 130 GLN B C 1
ATOM 1979 O O . GLN B 1 130 ? 4.285 6.285 20.359 1 93.25 130 GLN B O 1
ATOM 1984 N N . ARG B 1 131 ? 6.469 6.273 20 1 93.44 131 ARG B N 1
ATOM 1985 C CA . ARG B 1 131 ? 6.836 6.848 21.281 1 93.44 131 ARG B CA 1
ATOM 1986 C C . ARG B 1 131 ? 6.305 8.273 21.422 1 93.44 131 ARG B C 1
ATOM 1988 O O . ARG B 1 131 ? 5.848 8.664 22.5 1 93.44 131 ARG B O 1
ATOM 1995 N N . ASP B 1 132 ? 6.379 9 20.344 1 92.06 132 ASP B N 1
ATOM 1996 C CA . ASP B 1 132 ? 5.891 10.375 20.344 1 92.06 132 ASP B CA 1
ATOM 1997 C C . ASP B 1 132 ? 4.379 10.414 20.578 1 92.06 132 ASP B C 1
ATOM 1999 O O . ASP B 1 132 ? 3.871 11.336 21.219 1 92.06 132 ASP B O 1
ATOM 2003 N N . ALA B 1 133 ? 3.766 9.445 20.062 1 87.62 133 ALA B N 1
ATOM 2004 C CA . ALA B 1 133 ? 2.314 9.383 20.234 1 87.62 133 ALA B CA 1
ATOM 2005 C C . ALA B 1 133 ? 1.941 9.016 21.672 1 87.62 133 ALA B C 1
ATOM 2007 O O . ALA B 1 133 ? 0.875 9.398 22.156 1 87.62 133 ALA B O 1
ATOM 2008 N N . MET B 1 134 ? 2.811 8.297 22.281 1 83.88 134 MET B N 1
ATOM 2009 C CA . MET B 1 134 ? 2.576 7.906 23.672 1 83.88 134 MET B CA 1
ATOM 2010 C C . MET B 1 134 ? 2.779 9.094 24.609 1 83.88 134 MET B C 1
ATOM 2012 O O . MET B 1 134 ? 2.178 9.148 25.672 1 83.88 134 MET B O 1
ATOM 2016 N N . ARG B 1 135 ? 3.602 10.047 24.219 1 82.31 135 ARG B N 1
ATOM 2017 C CA . ARG B 1 135 ? 3.947 11.172 25.078 1 82.31 135 ARG B CA 1
ATOM 2018 C C . ARG B 1 135 ? 2.91 12.289 24.953 1 82.31 135 ARG B C 1
ATOM 2020 O O . ARG B 1 135 ? 2.795 13.133 25.844 1 82.31 135 ARG B O 1
ATOM 2027 N N . GLY B 1 136 ? 2.211 12.328 23.891 1 67.25 136 GLY B N 1
ATOM 2028 C CA . GLY B 1 136 ? 1.231 13.398 23.797 1 67.25 136 GLY B CA 1
ATOM 2029 C C . GLY B 1 136 ? -0.154 12.977 24.25 1 67.25 136 GLY B C 1
ATOM 2030 O O . GLY B 1 136 ? -0.425 11.789 24.438 1 67.25 136 GLY B O 1
#

Radius of gyration: 17.77 Å; Cα contacts (8 Å, |Δi|>4): 578; chains: 2; bounding box: 42×49×43 Å

Secondary structure (DSSP, 8-state):
---HHHHHHHHHHT-EEEEPSS-EEEEEE-TT----GGG-SEEEEETTEEEEEEEHHHHHHHTPPEEEEEEEEEEE--SS---TTHHHHHHHHHHHTT---EEEE-SS-EEEEEEGGGHHHHHHHHHHHHHHHHH-/---HHHHHHHHHHT-EEEEPSS-EEEEEE-TT----GGG-SEEEEETTEEEEEEEHHHHHHHTPPEEEEEEEEEEE--SS---TTHHHHHHHHHHHTT---EEEE-SS-EEEEEEGGGHHHHHHHHHHHHHHHHH-

Nearest PDB structures (foldseek):
  1zvp-assembly1_A  TM=8.949E-01  e=2.076E-14  Vibrio cholerae
  1zvp-assembly2_B  TM=8.922E-01  e=4.222E-14  Vibrio cholerae
  1zvp-assembly2_C  TM=8.330E-01  e=2.517E-11  Vibrio cholerae
  1zvp-assembly1_D  TM=7.996E-01  e=1.987E-11  Vibrio cholerae
  1zhv-assembly1_A  TM=7.405E-01  e=1.197E-06  Agrobacterium fabrum str. C58

Organism: NCBI:txid488447

pLDDT: mean 90.46, std 12.89, range [33.34, 98.62]

Solvent-accessible surface area (backbone atoms only — not comparable to full-atom values): 14352 Å² total; per-residue (Å²): 130,89,51,72,68,56,51,35,38,53,46,38,42,47,44,48,77,42,78,51,88,71,51,27,26,34,30,77,38,57,72,82,57,90,72,61,72,89,67,37,44,29,37,32,60,52,98,92,19,24,22,37,32,26,46,42,66,56,34,59,75,69,66,54,67,70,77,40,59,21,15,46,31,41,38,40,55,80,53,94,61,86,50,50,39,53,64,16,51,55,33,40,43,30,25,75,70,69,40,48,73,41,41,39,50,47,87,80,37,40,32,39,33,26,52,43,89,43,36,68,58,48,51,50,40,52,51,50,51,22,52,54,29,60,73,98,129,88,50,72,67,56,48,35,37,54,44,37,42,47,44,47,78,41,79,51,88,68,52,28,24,35,28,76,39,58,70,82,57,89,72,62,72,89,66,38,44,29,39,32,60,51,98,91,18,24,22,35,32,25,46,42,67,57,36,59,74,70,67,53,67,70,78,40,59,20,15,45,31,42,40,39,56,80,51,93,61,86,50,49,39,54,66,17,52,56,33,38,43,31,26,76,70,68,39,51,73,40,41,39,50,50,85,81,37,41,31,38,35,26,51,43,90,42,34,68,60,49,51,50,38,53,51,51,51,20,52,54,29,61,74,99